Protein AF-A0AAW1JEV8-F1 (afdb_monomer_lite)

Secondary structure (DSSP, 8-state):
-----GGGGSPPB-SGGGHHHHHHHHHHHHHHTT-GGGTSS-S---HHHHHHHHHHHHHTB-GGGHHHHTT--SHHHHHHHHHHHH-TTS-S-------------------------------------------------TT-------SPPPP---HHHHHHHHHHHSPPPSSHHHHHHSTTHHHHHHHHHHHHHHHHHTT----PPPPP-

Radius of gyration: 31.55 Å; chains: 1; bounding box: 54×85×77 Å

pLDDT: mean 70.5, std 19.48, range [27.75, 96.69]

Organism: Popillia japonica (NCBI:txid7064)

Sequence (213 aa):
MSTNNFIASVPKLRGRENYSEWAFAVENFLLLDGLNGCIKEETAEAADKIAQARAKLILTIDPALFIHVKETKTAAELWKKLKSLSIPNLLENSEKENDDHQKDENTEENLSNEESDCDENLEKNRTDDDDEYYEFNVPLDTNQEIRRSSRQPKPKQMNDYISFLAEKYISEPQTVQEALESPDKEKWISSIKAEHDSILENNTWELVNLPRR

Structure (mmCIF, N/CA/C/O backbone):
data_AF-A0AAW1JEV8-F1
#
_entry.id   AF-A0AAW1JEV8-F1
#
loop_
_atom_site.group_PDB
_atom_site.id
_atom_site.type_symbol
_atom_site.label_atom_id
_atom_site.label_alt_id
_atom_site.label_comp_id
_atom_site.label_asym_id
_atom_site.label_entity_id
_atom_site.label_seq_id
_atom_site.pdbx_PDB_ins_code
_atom_site.Cartn_x
_atom_site.Cartn_y
_atom_site.Cartn_z
_atom_site.occupancy
_atom_site.B_iso_or_equiv
_atom_site.auth_seq_id
_atom_site.auth_comp_id
_atom_site.auth_asym_id
_atom_site.auth_atom_id
_atom_site.pdbx_PDB_model_num
ATOM 1 N N . MET A 1 1 ? -26.778 -12.093 24.806 1.00 37.47 1 MET A N 1
ATOM 2 C CA . MET A 1 1 ? -26.916 -11.297 23.571 1.00 37.47 1 MET A CA 1
ATOM 3 C C . MET A 1 1 ? -25.758 -11.671 22.671 1.00 37.47 1 MET A C 1
ATOM 5 O O . MET A 1 1 ? -24.629 -11.621 23.142 1.00 37.47 1 MET A O 1
ATOM 9 N N . SER A 1 2 ? -26.025 -12.143 21.455 1.00 42.75 2 SER A N 1
ATOM 10 C CA . SER A 1 2 ? -24.974 -12.525 20.510 1.00 42.75 2 SER A CA 1
ATOM 11 C C . SER A 1 2 ? -24.181 -11.281 20.119 1.00 42.75 2 SER A C 1
ATOM 13 O O . SER A 1 2 ? -24.705 -10.403 19.441 1.00 42.75 2 SER A O 1
ATOM 15 N N . THR A 1 3 ? -22.940 -11.174 20.587 1.00 56.28 3 THR A N 1
ATOM 16 C CA . THR A 1 3 ? -21.999 -10.163 20.108 1.00 56.28 3 THR A CA 1
ATOM 17 C C . THR A 1 3 ? -21.629 -10.546 18.682 1.00 56.28 3 THR A C 1
ATOM 19 O O . THR A 1 3 ? -20.809 -11.437 18.460 1.00 56.28 3 THR A O 1
ATOM 22 N N . ASN A 1 4 ? -22.306 -9.946 17.709 1.00 58.03 4 ASN A N 1
ATOM 23 C CA . ASN A 1 4 ? -21.986 -10.146 16.305 1.00 58.03 4 ASN A CA 1
ATOM 24 C C . ASN A 1 4 ? -20.553 -9.650 16.066 1.00 58.03 4 ASN A C 1
ATOM 26 O O . ASN A 1 4 ? -20.249 -8.473 16.251 1.00 58.03 4 ASN A O 1
ATOM 30 N N . ASN A 1 5 ? -19.658 -10.566 15.698 1.00 66.44 5 ASN A N 1
ATOM 31 C CA . ASN A 1 5 ? -18.245 -10.280 15.454 1.00 66.44 5 ASN A CA 1
ATOM 32 C C . ASN A 1 5 ? -18.056 -9.586 14.094 1.00 66.44 5 ASN A C 1
ATOM 34 O O . ASN A 1 5 ? -17.438 -10.135 13.184 1.00 66.44 5 ASN A O 1
ATOM 38 N N . PHE A 1 6 ? -18.571 -8.363 13.953 1.00 72.31 6 PHE A N 1
ATOM 39 C CA . PHE A 1 6 ? -18.408 -7.545 12.743 1.00 72.31 6 PHE A CA 1
ATOM 40 C C . PHE A 1 6 ? -16.957 -7.113 12.501 1.00 72.31 6 PHE A C 1
ATOM 42 O O . PHE A 1 6 ? -16.605 -6.704 11.400 1.00 72.31 6 PHE A O 1
ATOM 49 N N . ILE A 1 7 ? -16.092 -7.280 13.503 1.00 72.00 7 ILE A N 1
ATOM 50 C CA . ILE A 1 7 ? -14.668 -6.955 13.422 1.00 72.00 7 ILE A CA 1
ATOM 51 C C . ILE A 1 7 ? -13.927 -7.752 12.341 1.00 72.00 7 ILE A C 1
ATOM 53 O O . ILE A 1 7 ? -12.955 -7.261 11.784 1.00 72.00 7 ILE A O 1
ATOM 57 N N . ALA A 1 8 ? -14.405 -8.956 12.000 1.00 69.69 8 ALA A N 1
ATOM 58 C CA . ALA A 1 8 ? -13.843 -9.760 10.914 1.00 69.69 8 ALA A CA 1
ATOM 59 C C . ALA A 1 8 ? -14.175 -9.204 9.517 1.00 69.69 8 ALA A C 1
ATOM 61 O O . ALA A 1 8 ? -13.513 -9.567 8.549 1.00 69.69 8 ALA A O 1
ATOM 62 N N . SER A 1 9 ? -15.192 -8.340 9.414 1.00 76.75 9 SER A N 1
ATOM 63 C CA . SER A 1 9 ? -15.592 -7.685 8.165 1.00 76.75 9 SER A CA 1
ATOM 64 C C . SER A 1 9 ? -14.831 -6.383 7.909 1.00 76.75 9 SER A C 1
ATOM 66 O O . SER A 1 9 ? -14.899 -5.859 6.800 1.00 76.75 9 SER A O 1
ATOM 68 N N . VAL A 1 10 ? -14.141 -5.841 8.917 1.00 81.25 10 VAL A N 1
ATOM 69 C CA . VAL A 1 10 ? -13.361 -4.610 8.779 1.00 81.25 10 VAL A CA 1
ATOM 70 C C . VAL A 1 10 ? -12.003 -4.966 8.159 1.00 81.25 10 VAL A C 1
ATOM 72 O O . VAL A 1 10 ? -11.305 -5.835 8.695 1.00 81.25 10 VAL A O 1
ATOM 75 N N . PRO A 1 11 ? -11.600 -4.335 7.039 1.00 80.56 11 PRO A N 1
ATOM 76 C CA . PRO A 1 11 ? -10.289 -4.576 6.445 1.00 80.56 11 PRO A CA 1
ATOM 77 C C . PRO A 1 11 ? -9.179 -4.164 7.421 1.00 80.56 11 PRO A C 1
ATOM 79 O O . PRO A 1 11 ? -9.382 -3.316 8.279 1.00 80.56 11 PRO A O 1
ATOM 82 N N . LYS A 1 12 ? -7.982 -4.750 7.313 1.00 85.62 12 LYS A N 1
ATOM 83 C CA . LYS A 1 12 ? -6.846 -4.322 8.147 1.00 85.62 12 LYS A CA 1
ATOM 84 C C . LYS A 1 12 ? -6.194 -3.070 7.573 1.00 85.62 12 LYS A C 1
ATOM 86 O O . LYS A 1 12 ? -5.915 -3.022 6.372 1.00 85.62 12 LYS A O 1
ATOM 91 N N . LEU A 1 13 ? -5.883 -2.097 8.428 1.00 85.56 13 LEU A N 1
ATOM 92 C CA . LEU A 1 13 ? -5.136 -0.909 8.012 1.00 85.56 13 LEU A CA 1
ATOM 93 C C . LEU A 1 13 ? -3.692 -1.282 7.659 1.00 85.56 13 LEU A C 1
ATOM 95 O O . LEU A 1 13 ? -2.921 -1.620 8.553 1.00 85.56 13 LEU A O 1
ATOM 99 N N . ARG A 1 14 ? -3.332 -1.195 6.374 1.00 77.75 14 ARG A N 1
ATOM 100 C CA . ARG A 1 14 ? -1.966 -1.452 5.876 1.00 77.75 14 ARG A CA 1
ATOM 101 C C . ARG A 1 14 ? -1.136 -0.180 5.695 1.00 77.75 14 ARG A C 1
ATOM 103 O O . ARG A 1 14 ? 0.079 -0.226 5.833 1.00 77.75 14 ARG A O 1
ATOM 110 N N . GLY A 1 15 ? -1.787 0.951 5.423 1.00 76.81 15 GLY A N 1
ATOM 111 C CA . GLY A 1 15 ? -1.126 2.223 5.145 1.00 76.81 15 GLY A CA 1
ATOM 112 C C . GLY A 1 15 ? -2.058 3.217 4.450 1.00 76.81 15 GLY A C 1
ATOM 113 O O . GLY A 1 15 ? -3.280 3.093 4.537 1.00 76.81 15 GLY A O 1
ATOM 114 N N . ARG A 1 16 ? -1.469 4.190 3.743 1.00 73.00 16 ARG A N 1
ATOM 115 C CA . ARG A 1 16 ? -2.168 5.315 3.090 1.00 73.00 16 ARG A CA 1
ATOM 116 C C . ARG A 1 16 ? -3.221 4.885 2.065 1.00 73.00 16 ARG A C 1
ATOM 118 O O . ARG A 1 16 ? -4.278 5.499 1.994 1.00 73.00 16 ARG A O 1
ATOM 125 N N . GLU A 1 17 ? -2.940 3.835 1.305 1.00 76.31 17 GLU A N 1
ATOM 126 C CA . GLU A 1 17 ? -3.801 3.324 0.229 1.00 76.31 17 GLU A CA 1
ATOM 127 C C . GLU A 1 17 ? -5.162 2.805 0.712 1.00 76.31 17 GLU A C 1
ATOM 129 O O . GLU A 1 17 ? -6.158 2.968 0.023 1.00 76.31 17 GLU A O 1
ATOM 134 N N . ASN A 1 18 ? -5.218 2.238 1.920 1.00 85.25 18 ASN A N 1
ATOM 135 C CA . ASN A 1 18 ? -6.430 1.641 2.485 1.00 85.25 18 ASN A CA 1
ATOM 136 C C . ASN A 1 18 ? -7.041 2.510 3.598 1.00 85.25 18 ASN A C 1
ATOM 138 O O . ASN A 1 18 ? -7.966 2.093 4.287 1.00 85.25 18 ASN A O 1
ATOM 142 N N . TYR A 1 19 ? -6.496 3.703 3.849 1.00 85.69 19 TYR A N 1
ATOM 143 C CA . TYR A 1 19 ? -6.915 4.503 4.997 1.00 85.69 19 TYR A CA 1
ATOM 144 C C . TYR A 1 19 ? -8.357 5.004 4.868 1.00 85.69 19 TYR A C 1
ATOM 146 O O . TYR A 1 19 ? -9.089 4.974 5.850 1.00 85.69 19 TYR A O 1
ATOM 154 N N . SER A 1 20 ? -8.778 5.445 3.680 1.00 83.12 20 SER A N 1
ATOM 155 C CA . SER A 1 20 ? -10.137 5.951 3.435 1.00 83.12 20 SER A CA 1
ATOM 156 C C . SER A 1 20 ? -11.202 4.878 3.673 1.00 83.12 20 SER A C 1
ATOM 158 O O . SER A 1 20 ? -12.150 5.104 4.424 1.00 83.12 20 SER A O 1
ATOM 160 N N . GLU A 1 21 ? -11.018 3.697 3.084 1.00 86.94 21 GLU A N 1
ATOM 161 C CA . GLU A 1 21 ? -11.932 2.559 3.221 1.00 86.94 21 GLU A CA 1
ATOM 162 C C . GLU A 1 21 ? -11.940 2.010 4.649 1.00 86.94 21 GLU A C 1
ATOM 164 O O . GLU A 1 21 ? -13.002 1.783 5.236 1.00 86.94 21 GLU A O 1
ATOM 169 N N . TRP A 1 22 ? -10.755 1.849 5.243 1.00 89.88 22 TRP A N 1
ATOM 170 C CA . TRP A 1 22 ? -10.614 1.416 6.628 1.00 89.88 22 TRP A CA 1
ATOM 171 C C . TRP A 1 22 ? -11.273 2.391 7.604 1.00 89.88 22 TRP A C 1
ATOM 173 O O . TRP A 1 22 ? -12.026 1.960 8.477 1.00 89.88 22 TRP A O 1
ATOM 183 N N . ALA A 1 23 ? -11.027 3.695 7.454 1.00 87.50 23 ALA A N 1
ATOM 184 C CA . ALA A 1 23 ? -11.578 4.707 8.347 1.00 87.50 23 ALA A CA 1
ATOM 185 C C . ALA A 1 23 ? -13.109 4.709 8.289 1.00 87.50 23 ALA A C 1
ATOM 187 O O . ALA A 1 23 ? -13.758 4.714 9.335 1.00 87.50 23 ALA A O 1
ATOM 188 N N . PHE A 1 24 ? -13.681 4.609 7.086 1.00 87.50 24 PHE A N 1
ATOM 189 C CA . PHE A 1 24 ? -15.125 4.492 6.902 1.00 87.50 24 PHE A CA 1
ATOM 190 C C . PHE A 1 24 ? -15.691 3.217 7.547 1.00 87.50 24 PHE A C 1
ATOM 192 O O . PHE A 1 24 ? -16.707 3.264 8.245 1.00 87.50 24 PHE A O 1
ATOM 199 N N . ALA A 1 25 ? -15.031 2.070 7.366 1.00 87.44 25 ALA A N 1
ATOM 200 C CA . ALA A 1 25 ? -15.468 0.806 7.956 1.00 87.44 25 ALA A CA 1
ATOM 201 C C . ALA A 1 25 ? -15.406 0.828 9.493 1.00 87.44 25 ALA A C 1
ATOM 203 O O . ALA A 1 25 ? -16.330 0.363 10.164 1.00 87.44 25 ALA A O 1
ATOM 204 N N . VAL A 1 26 ? -14.341 1.395 10.059 1.00 86.75 26 VAL A N 1
ATOM 205 C CA . VAL A 1 26 ? -14.142 1.490 11.508 1.00 86.75 26 VAL A CA 1
ATOM 206 C C . VAL A 1 26 ? -15.087 2.494 12.160 1.00 86.75 26 VAL A C 1
ATOM 208 O O . VAL A 1 26 ? -15.596 2.214 13.246 1.00 86.75 26 VAL A O 1
ATOM 211 N N . GLU A 1 27 ? -15.374 3.625 11.513 1.00 84.38 27 GLU A N 1
ATOM 212 C CA . GLU A 1 27 ? -16.364 4.586 12.012 1.00 84.38 27 GLU A CA 1
ATOM 213 C C . GLU A 1 27 ? -17.753 3.934 12.100 1.00 84.38 27 GLU A C 1
ATOM 215 O O . GLU A 1 27 ? -18.399 3.988 13.146 1.00 84.38 27 GLU A O 1
ATOM 220 N N . ASN A 1 28 ? -18.172 3.211 11.056 1.00 85.25 28 ASN A N 1
ATOM 221 C CA . ASN A 1 28 ? -19.430 2.457 11.062 1.00 85.25 28 ASN A CA 1
ATOM 222 C C . ASN A 1 28 ? -19.440 1.317 12.091 1.00 85.25 28 ASN A C 1
ATOM 224 O O . ASN A 1 28 ? -20.455 1.067 12.742 1.00 85.25 28 ASN A O 1
ATOM 228 N N . PHE A 1 29 ? -18.310 0.642 12.286 1.00 84.44 29 PHE A N 1
ATOM 229 C CA . PHE A 1 29 ? -18.180 -0.395 13.306 1.00 84.44 29 PHE A CA 1
ATOM 230 C C . PHE A 1 29 ? -18.343 0.170 14.726 1.00 84.44 29 PHE A C 1
ATOM 232 O O . PHE A 1 29 ? -19.094 -0.375 15.534 1.00 84.44 29 PHE A O 1
ATOM 239 N N . LEU A 1 30 ? -17.701 1.300 15.025 1.00 83.44 30 LEU A N 1
ATOM 240 C CA . LEU A 1 30 ? -17.820 1.953 16.331 1.00 83.44 30 LEU A CA 1
ATOM 241 C C . LEU A 1 30 ? -19.193 2.603 16.533 1.00 83.44 30 LEU A C 1
ATOM 243 O O . LEU A 1 30 ? -19.673 2.658 17.667 1.00 83.44 30 LEU A O 1
ATOM 247 N N . LEU A 1 31 ? -19.861 3.024 15.455 1.00 80.50 31 LEU A N 1
ATOM 248 C CA . LEU A 1 31 ? -21.269 3.423 15.471 1.00 80.50 31 LEU A CA 1
ATOM 249 C C . LEU A 1 31 ? -22.191 2.274 15.899 1.00 80.50 31 LEU A C 1
ATOM 251 O O . LEU A 1 31 ? -23.029 2.483 16.776 1.00 80.50 31 LEU A O 1
ATOM 255 N N . LEU A 1 32 ? -22.016 1.066 15.347 1.00 76.19 32 LEU A N 1
ATOM 256 C CA . LEU A 1 32 ? -22.812 -0.115 15.729 1.00 76.19 32 LEU A CA 1
ATOM 257 C C . LEU A 1 32 ? -22.685 -0.452 17.217 1.00 76.19 32 LEU A C 1
ATOM 259 O O . LEU A 1 32 ? -23.644 -0.901 17.843 1.00 76.19 32 LEU A O 1
ATOM 263 N N . ASP A 1 33 ? -21.507 -0.216 17.783 1.00 73.94 33 ASP A N 1
ATOM 264 C CA . ASP A 1 33 ? -21.226 -0.453 19.194 1.00 73.94 33 ASP A CA 1
ATOM 265 C C . ASP A 1 33 ? -21.614 0.721 20.113 1.00 73.94 33 ASP A C 1
ATOM 267 O O . ASP A 1 33 ? -21.495 0.607 21.335 1.00 73.94 33 ASP A O 1
ATOM 271 N N . GLY A 1 34 ? -22.067 1.850 19.554 1.00 75.44 34 GLY A N 1
ATOM 272 C CA . GLY A 1 34 ? -22.390 3.059 20.317 1.00 75.44 34 GLY A CA 1
ATOM 273 C C . GLY A 1 34 ? -21.170 3.717 20.975 1.00 75.44 34 GLY A C 1
ATOM 274 O O . GLY A 1 34 ? -21.299 4.304 22.048 1.00 75.44 34 GLY A O 1
ATOM 275 N N . LEU A 1 35 ? -19.993 3.580 20.353 1.00 72.12 35 LEU A N 1
ATOM 276 C CA . LEU A 1 35 ? -18.684 4.078 20.807 1.00 72.12 35 LEU A CA 1
ATOM 277 C C . LEU A 1 35 ? -18.171 5.263 19.962 1.00 72.12 35 LEU A C 1
ATOM 279 O O . LEU A 1 35 ? -17.012 5.655 20.073 1.00 72.12 35 LEU A O 1
ATOM 283 N N . ASN A 1 36 ? -19.008 5.817 19.079 1.00 66.50 36 ASN A N 1
ATOM 284 C CA . ASN A 1 36 ? -18.607 6.852 18.119 1.00 66.50 36 ASN A CA 1
ATOM 285 C C . ASN A 1 36 ? -18.132 8.159 18.785 1.00 66.50 36 ASN A C 1
ATOM 287 O O . ASN A 1 36 ? -17.232 8.826 18.272 1.00 66.50 36 ASN A O 1
ATOM 291 N N . GLY A 1 37 ? -18.677 8.512 19.954 1.00 65.38 37 GLY A N 1
ATOM 292 C CA . GLY A 1 37 ? -18.274 9.721 20.675 1.00 65.38 37 GLY A CA 1
ATOM 293 C C . GLY A 1 37 ? -16.841 9.664 21.222 1.00 65.38 37 GLY A C 1
ATOM 294 O O . GLY A 1 37 ? -16.214 10.706 21.402 1.00 65.38 37 GLY A O 1
ATOM 295 N N . CYS A 1 38 ? -16.256 8.467 21.378 1.00 63.94 38 CYS A N 1
ATOM 296 C CA . CYS A 1 38 ? -14.851 8.297 21.773 1.00 63.94 38 CYS A CA 1
ATOM 297 C C . CYS A 1 38 ? -13.838 8.795 20.726 1.00 63.94 38 CYS A C 1
ATOM 299 O O . CYS A 1 38 ? -12.688 9.051 21.084 1.00 63.94 38 CYS A O 1
ATOM 301 N N . ILE A 1 39 ? -14.215 8.875 19.442 1.00 69.31 39 ILE A N 1
ATOM 302 C CA . ILE A 1 39 ? -13.301 9.305 18.368 1.00 69.31 39 ILE A CA 1
ATOM 303 C C . ILE A 1 39 ? -13.335 10.823 18.177 1.00 69.31 39 ILE A C 1
ATOM 305 O O . ILE A 1 39 ? -12.300 11.426 17.901 1.00 69.31 39 ILE A O 1
ATOM 309 N N . LYS A 1 40 ? -14.515 11.441 18.306 1.00 68.75 40 LYS A N 1
ATOM 310 C CA . LYS A 1 40 ? -14.743 12.844 17.921 1.00 68.75 40 LYS A CA 1
ATOM 311 C C . LYS A 1 40 ? -14.398 13.862 19.016 1.00 68.75 40 LYS A C 1
ATOM 313 O O . LYS A 1 40 ? -14.608 15.044 18.806 1.00 68.75 40 LYS A O 1
ATOM 318 N N . GLU A 1 41 ? -13.863 13.427 20.161 1.00 62.44 41 GLU A N 1
ATOM 319 C CA . GLU A 1 41 ? -13.530 14.253 21.348 1.00 62.44 41 GLU A CA 1
ATOM 320 C C . GLU A 1 41 ? -14.696 15.063 21.963 1.00 62.44 41 GLU A C 1
ATOM 322 O O . GLU A 1 41 ? -14.552 15.574 23.069 1.00 62.44 41 GLU A O 1
ATOM 327 N N . GLU A 1 42 ? -15.869 15.120 21.327 1.00 51.62 42 GLU A N 1
ATOM 328 C CA . GLU A 1 42 ? -17.025 15.928 21.746 1.00 51.62 42 GLU A CA 1
ATOM 329 C C . GLU A 1 42 ? -17.759 15.419 22.995 1.00 51.62 42 GLU A C 1
ATOM 331 O O . GLU A 1 42 ? -18.554 16.151 23.584 1.00 51.62 42 GLU A O 1
ATOM 336 N N . THR A 1 43 ? -17.514 14.187 23.445 1.00 52.47 43 THR A N 1
ATOM 337 C CA . THR A 1 43 ? -18.250 13.606 24.576 1.00 52.47 43 THR A CA 1
ATOM 338 C C . THR A 1 43 ? -17.326 12.932 25.578 1.00 52.47 43 THR A C 1
ATOM 340 O O . THR A 1 43 ? -16.615 11.982 25.250 1.00 52.47 43 THR A O 1
ATOM 343 N N . ALA A 1 44 ? -17.393 13.385 26.833 1.00 55.81 44 ALA A N 1
ATOM 344 C CA . ALA A 1 44 ? -16.798 12.713 27.984 1.00 55.81 44 ALA A CA 1
ATOM 345 C C . ALA A 1 44 ? -17.526 11.382 28.243 1.00 55.81 44 ALA A C 1
ATOM 347 O O . ALA A 1 44 ? -18.462 11.297 29.039 1.00 55.81 44 ALA A O 1
ATOM 348 N N . GLU A 1 45 ? -17.136 10.340 27.513 1.00 65.31 45 GLU A N 1
ATOM 349 C CA . GLU A 1 45 ? -17.673 8.994 27.681 1.00 65.31 45 GLU A CA 1
ATOM 350 C C . GLU A 1 45 ? -16.974 8.242 28.826 1.00 65.31 45 GLU A C 1
ATOM 352 O O . GLU A 1 45 ? -15.863 8.566 29.247 1.00 65.31 45 GLU A O 1
ATOM 357 N N . ALA A 1 46 ? -17.645 7.215 29.358 1.00 69.88 46 ALA A N 1
ATOM 358 C CA . ALA 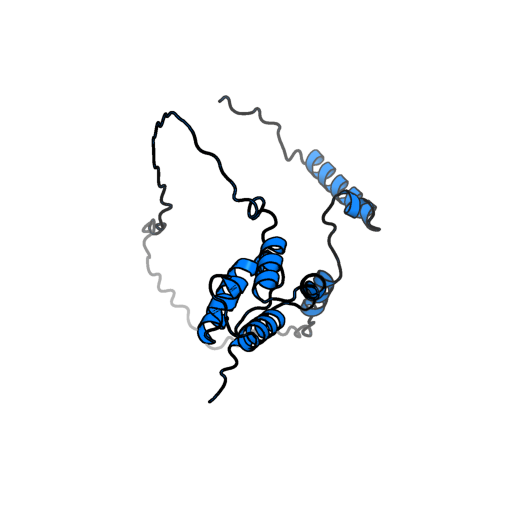A 1 46 ? -17.115 6.391 30.440 1.00 69.88 46 ALA A CA 1
ATOM 359 C C . ALA A 1 46 ? -15.763 5.757 30.060 1.00 69.88 46 ALA A C 1
ATOM 361 O O . ALA A 1 46 ? -15.601 5.247 28.950 1.00 69.88 46 ALA A O 1
ATOM 362 N N . ALA A 1 47 ? -14.816 5.721 31.004 1.00 72.62 47 ALA A N 1
ATOM 363 C CA . ALA A 1 47 ? -13.464 5.190 30.793 1.00 72.62 47 ALA A CA 1
ATOM 364 C C . ALA A 1 47 ? -13.452 3.764 30.204 1.00 72.62 47 ALA A C 1
ATOM 366 O O . ALA A 1 47 ? -12.611 3.445 29.363 1.00 72.62 47 ALA A O 1
ATOM 367 N N . ASP A 1 48 ? -14.433 2.939 30.578 1.00 77.06 48 ASP A N 1
ATOM 368 C CA . ASP A 1 48 ? -14.594 1.576 30.064 1.00 77.06 48 ASP A CA 1
ATOM 369 C C . ASP A 1 48 ? -14.898 1.552 28.559 1.00 77.06 48 ASP A C 1
ATOM 371 O O . ASP A 1 48 ? -14.354 0.725 27.826 1.00 77.06 48 ASP A O 1
ATOM 375 N N . LYS A 1 49 ? -15.712 2.497 28.070 1.00 80.12 49 LYS A N 1
ATOM 376 C CA . LYS A 1 49 ? -16.043 2.636 26.643 1.00 80.12 49 LYS A CA 1
ATOM 377 C C . LYS A 1 49 ? -14.842 3.115 25.838 1.00 80.12 49 LYS A C 1
ATOM 379 O O . LYS A 1 49 ? -14.564 2.558 24.780 1.00 80.12 49 LYS A O 1
ATOM 384 N N . ILE A 1 50 ? -14.073 4.061 26.378 1.00 80.75 50 ILE A N 1
ATOM 385 C CA . ILE A 1 50 ? -12.836 4.552 25.752 1.00 80.75 50 ILE A CA 1
ATOM 386 C C . ILE A 1 50 ? -11.821 3.411 25.613 1.00 80.75 50 ILE A C 1
ATOM 388 O O . ILE A 1 50 ? -11.220 3.232 24.550 1.00 80.75 50 ILE A O 1
ATOM 392 N N . ALA A 1 51 ? -11.658 2.600 26.663 1.00 81.12 51 ALA A N 1
ATOM 393 C CA . ALA A 1 51 ? -10.797 1.422 26.628 1.00 81.12 51 ALA A CA 1
ATOM 394 C C . ALA A 1 51 ? -11.294 0.382 25.608 1.00 81.12 51 ALA A C 1
ATOM 396 O O . ALA A 1 51 ? -10.492 -0.187 24.863 1.00 81.12 51 ALA A O 1
ATOM 397 N N . GLN A 1 52 ? -12.611 0.172 25.526 1.00 83.81 52 GLN A N 1
ATOM 398 C CA . GLN A 1 52 ? -13.220 -0.767 24.587 1.00 83.81 52 GLN A CA 1
ATOM 399 C C . GLN A 1 52 ? -13.073 -0.309 23.127 1.00 83.81 52 GLN A C 1
ATOM 401 O O . GLN A 1 52 ? -12.696 -1.115 22.275 1.00 83.81 52 GLN A O 1
ATOM 406 N N . ALA A 1 53 ? -13.301 0.975 22.843 1.00 84.06 53 ALA A N 1
ATOM 407 C CA . ALA A 1 53 ? -13.095 1.582 21.529 1.00 84.06 53 ALA A CA 1
ATOM 408 C C . ALA A 1 53 ? -11.626 1.490 21.105 1.00 84.06 53 ALA A C 1
ATOM 410 O O . ALA A 1 53 ? -11.319 1.082 19.986 1.00 84.06 53 ALA A O 1
ATOM 411 N N . ARG A 1 54 ? -10.701 1.773 22.029 1.00 85.12 54 ARG A N 1
ATOM 412 C CA . ARG A 1 54 ? -9.262 1.640 21.785 1.00 85.12 54 ARG A CA 1
ATOM 413 C C . ARG A 1 54 ? -8.864 0.199 21.463 1.00 85.12 54 ARG A C 1
ATOM 415 O O . ARG A 1 54 ? -8.144 -0.023 20.495 1.00 85.12 54 ARG A O 1
ATOM 422 N N . ALA A 1 55 ? -9.311 -0.777 22.252 1.00 85.31 55 ALA A N 1
ATOM 423 C CA . ALA A 1 55 ? -8.996 -2.186 22.009 1.00 85.31 55 ALA A CA 1
ATOM 424 C C . ALA A 1 55 ? -9.530 -2.656 20.646 1.00 85.31 55 ALA A C 1
ATOM 426 O O . ALA A 1 55 ? -8.831 -3.346 19.903 1.00 85.31 55 ALA A O 1
ATOM 427 N N . LYS A 1 56 ? -10.745 -2.222 20.296 1.00 85.56 56 LYS A N 1
ATOM 428 C CA . LYS A 1 56 ? -11.371 -2.472 18.996 1.00 85.56 56 LYS A CA 1
ATOM 429 C C . LYS A 1 56 ? -10.567 -1.876 17.843 1.00 85.56 56 LYS A C 1
ATOM 431 O O . LYS A 1 56 ? -10.266 -2.594 16.896 1.00 85.56 56 LYS A O 1
ATOM 436 N N . LEU A 1 57 ? -10.140 -0.619 17.964 1.00 87.50 57 LEU A N 1
ATOM 437 C CA . LEU A 1 57 ? -9.273 0.034 16.982 1.00 87.50 57 LEU A CA 1
ATOM 438 C C . LEU A 1 57 ? -7.973 -0.744 16.775 1.00 87.50 57 LEU A C 1
ATOM 440 O O . LEU A 1 57 ? -7.638 -1.077 15.643 1.00 87.50 57 LEU A O 1
ATOM 444 N N . ILE A 1 58 ? -7.293 -1.119 17.861 1.00 86.44 58 ILE A N 1
ATOM 445 C CA . ILE A 1 58 ? -6.044 -1.894 17.804 1.00 86.44 58 ILE A CA 1
ATOM 446 C C . ILE A 1 58 ? -6.232 -3.219 17.053 1.00 86.44 58 ILE A C 1
ATOM 448 O O . ILE A 1 58 ? -5.356 -3.608 16.284 1.00 86.44 58 ILE A O 1
ATOM 452 N N . LEU A 1 59 ? -7.375 -3.892 17.218 1.00 87.19 59 LEU A N 1
ATOM 453 C CA . LEU A 1 59 ? -7.644 -5.168 16.549 1.00 87.19 59 LEU A CA 1
ATOM 454 C C . LEU A 1 59 ? -7.859 -5.031 15.027 1.00 87.19 59 LEU A C 1
ATOM 456 O O . LEU A 1 59 ? -7.682 -6.004 14.297 1.00 87.19 59 LEU A O 1
ATOM 460 N N . THR A 1 60 ? -8.225 -3.838 14.551 1.00 85.38 60 THR A N 1
ATOM 461 C CA . THR A 1 60 ? -8.444 -3.542 13.120 1.00 85.38 60 THR A CA 1
ATOM 462 C C . THR A 1 60 ? -7.184 -3.054 12.393 1.00 85.38 60 THR A C 1
ATOM 464 O O . THR A 1 60 ? -7.209 -2.842 11.182 1.00 85.38 60 THR A O 1
ATOM 467 N N . ILE A 1 61 ? -6.071 -2.873 13.108 1.00 87.94 61 ILE A N 1
ATOM 468 C CA . ILE A 1 61 ? -4.815 -2.336 12.569 1.00 87.94 61 ILE A CA 1
ATOM 469 C C . ILE A 1 61 ? -3.837 -3.482 12.268 1.00 87.94 61 ILE A C 1
ATOM 471 O O . ILE A 1 61 ? -3.805 -4.488 12.982 1.00 87.94 61 ILE A O 1
ATOM 475 N N . ASP A 1 62 ? -3.033 -3.354 11.206 1.00 85.56 62 ASP A N 1
ATOM 476 C CA . ASP A 1 62 ? -1.963 -4.315 10.918 1.00 85.56 62 ASP A CA 1
ATOM 477 C C . ASP A 1 62 ? -0.846 -4.245 11.985 1.00 85.56 62 ASP A C 1
ATOM 479 O O . ASP A 1 62 ? -0.424 -3.143 12.358 1.00 85.56 62 ASP A O 1
ATOM 483 N N . PRO A 1 63 ? -0.324 -5.390 12.471 1.00 84.81 63 PRO A N 1
ATOM 484 C CA . PRO A 1 63 ? 0.786 -5.426 13.421 1.00 84.81 63 PRO A CA 1
ATOM 485 C C . PRO A 1 63 ? 2.009 -4.578 13.048 1.00 84.81 63 PRO A C 1
ATOM 487 O O . PRO A 1 63 ? 2.701 -4.101 13.949 1.00 84.81 63 PRO A O 1
ATOM 490 N N . ALA A 1 64 ? 2.269 -4.349 11.756 1.00 81.94 64 ALA A N 1
ATOM 491 C CA . ALA A 1 64 ? 3.358 -3.480 11.304 1.00 81.94 64 ALA A CA 1
ATOM 492 C C . ALA A 1 64 ? 3.249 -2.042 11.856 1.00 81.94 64 ALA A C 1
ATOM 494 O O . ALA A 1 64 ? 4.260 -1.406 12.149 1.00 81.94 64 ALA A O 1
ATOM 495 N N . LEU A 1 65 ? 2.027 -1.548 12.077 1.00 81.31 65 LEU A N 1
ATOM 496 C CA . LEU A 1 65 ? 1.765 -0.184 12.548 1.00 81.31 65 LEU A CA 1
ATOM 497 C C . LEU A 1 65 ? 1.770 -0.060 14.082 1.00 81.31 65 LEU A C 1
ATOM 499 O O . LEU A 1 65 ? 1.721 1.052 14.616 1.00 81.31 65 LEU A O 1
ATOM 503 N N . PHE A 1 66 ? 1.885 -1.170 14.824 1.00 84.62 66 PHE A N 1
ATOM 504 C CA . PHE A 1 66 ? 1.887 -1.149 16.295 1.00 84.62 66 PHE A CA 1
ATOM 505 C C . PHE A 1 66 ? 3.043 -0.339 16.885 1.00 84.62 66 PHE A C 1
ATOM 507 O O . PHE A 1 66 ? 2.909 0.210 17.981 1.00 84.62 66 PHE A O 1
ATOM 514 N N . ILE A 1 67 ? 4.149 -0.206 16.149 1.00 81.50 67 ILE A N 1
ATOM 515 C CA . ILE A 1 67 ? 5.311 0.596 16.549 1.00 81.50 67 ILE A CA 1
ATOM 516 C C . ILE A 1 67 ? 4.899 2.045 16.844 1.00 81.50 67 ILE A C 1
ATOM 518 O O . ILE A 1 67 ? 5.365 2.614 17.830 1.00 81.50 67 ILE A O 1
ATOM 522 N N . HIS A 1 68 ? 3.983 2.606 16.049 1.00 76.06 68 HIS A N 1
ATOM 523 C CA . HIS A 1 68 ? 3.510 3.986 16.191 1.00 76.06 68 HIS A CA 1
ATOM 524 C C . HIS A 1 68 ? 2.345 4.130 17.182 1.00 76.06 68 HIS A C 1
ATOM 526 O O . HIS A 1 68 ? 2.137 5.192 17.774 1.00 76.06 68 HIS A O 1
ATOM 532 N N . VAL A 1 69 ? 1.583 3.053 17.383 1.00 79.88 69 VAL A N 1
ATOM 533 C CA . VAL A 1 69 ? 0.343 3.059 18.172 1.00 79.88 69 VAL A CA 1
ATOM 534 C C . VAL A 1 69 ? 0.582 2.730 19.651 1.00 79.88 69 VAL A C 1
ATOM 536 O O . VAL A 1 69 ? -0.185 3.184 20.505 1.00 79.88 69 VAL A O 1
ATOM 539 N N . LYS A 1 70 ? 1.667 2.016 19.992 1.00 77.88 70 LYS A N 1
ATOM 540 C CA . LYS A 1 70 ? 1.980 1.567 21.368 1.00 77.88 70 LYS A CA 1
ATOM 541 C C . LYS A 1 70 ? 2.017 2.691 22.415 1.00 77.88 70 LYS A C 1
ATOM 543 O O . LYS A 1 70 ? 1.784 2.441 23.592 1.00 77.88 70 LYS A O 1
ATOM 548 N N . GLU A 1 71 ? 2.311 3.917 21.991 1.00 74.94 71 GLU A N 1
ATOM 549 C CA . GLU A 1 71 ? 2.488 5.075 22.875 1.00 74.94 71 GLU A CA 1
ATOM 550 C C . GLU A 1 71 ? 1.183 5.829 23.159 1.00 74.94 71 GLU A C 1
ATOM 552 O O . GLU A 1 71 ? 1.137 6.662 24.061 1.00 74.94 71 GLU A O 1
ATOM 557 N N . THR A 1 72 ? 0.119 5.556 22.401 1.00 79.06 72 THR A N 1
ATOM 558 C CA . THR A 1 72 ? -1.170 6.255 22.544 1.00 79.06 72 THR A CA 1
ATOM 559 C C . THR A 1 72 ? -1.971 5.692 23.705 1.00 79.06 72 THR A C 1
ATOM 561 O O . THR A 1 72 ? -1.987 4.475 23.912 1.00 79.06 72 THR A O 1
ATOM 564 N N . LYS A 1 73 ? -2.624 6.556 24.493 1.00 77.31 73 LYS A N 1
ATOM 565 C CA . LYS A 1 73 ? -3.392 6.119 25.674 1.00 77.31 73 LYS A CA 1
ATOM 566 C C . LYS A 1 73 ? -4.896 6.158 25.440 1.00 77.31 73 LYS A C 1
ATOM 568 O O . LYS A 1 73 ? -5.601 5.285 25.953 1.00 77.31 73 LYS A O 1
ATOM 573 N N . THR A 1 74 ? -5.366 7.104 24.636 1.00 83.06 74 THR A N 1
ATOM 574 C CA . THR A 1 74 ? -6.788 7.304 24.337 1.00 83.06 74 THR A CA 1
ATOM 575 C C . THR A 1 74 ? -7.136 6.858 22.914 1.00 83.06 74 THR A C 1
ATOM 577 O O . THR A 1 74 ? -6.274 6.780 22.038 1.00 83.06 74 THR A O 1
ATOM 580 N N . ALA A 1 75 ? -8.412 6.528 22.681 1.00 81.56 75 ALA A N 1
ATOM 581 C CA . ALA A 1 75 ? -8.909 6.169 21.350 1.00 81.56 75 ALA A CA 1
ATOM 582 C C . ALA A 1 75 ? -8.804 7.347 20.358 1.00 81.56 75 ALA A C 1
ATOM 584 O O . ALA A 1 75 ? -8.445 7.137 19.202 1.00 81.56 75 ALA A O 1
ATOM 585 N N . ALA A 1 76 ? -9.033 8.579 20.828 1.00 80.62 76 ALA A N 1
ATOM 586 C CA . ALA A 1 76 ? -8.924 9.802 20.033 1.00 80.62 76 ALA A CA 1
ATOM 587 C C . ALA A 1 76 ? -7.480 10.111 19.596 1.00 80.62 76 ALA A C 1
ATOM 589 O O . ALA A 1 76 ? -7.235 10.352 18.415 1.00 80.62 76 ALA A O 1
ATOM 590 N N . GLU A 1 77 ? -6.500 10.031 20.508 1.00 83.06 77 GLU A N 1
ATOM 591 C CA . GLU A 1 77 ? -5.076 10.182 20.158 1.00 83.06 77 GLU A CA 1
ATOM 592 C C . GLU A 1 77 ? -4.639 9.141 19.127 1.00 83.06 77 GLU A C 1
ATOM 594 O O . GLU A 1 77 ? -3.913 9.458 18.184 1.00 83.06 77 GLU A O 1
ATOM 599 N N . LEU A 1 78 ? -5.084 7.894 19.308 1.00 85.88 78 LEU A N 1
ATOM 600 C CA . LEU A 1 78 ? -4.806 6.800 18.386 1.00 85.88 78 LEU A CA 1
ATOM 601 C C . LEU A 1 78 ? -5.360 7.118 16.995 1.00 85.88 78 LEU A C 1
ATOM 603 O O . LEU A 1 78 ? -4.625 7.018 16.013 1.00 85.88 78 LEU A O 1
ATOM 607 N N . TRP A 1 79 ? -6.609 7.576 16.912 1.00 86.50 79 TRP A N 1
ATOM 608 C CA . TRP A 1 79 ? -7.231 7.980 15.653 1.00 86.50 79 TRP A CA 1
ATOM 609 C C . TRP A 1 79 ? -6.493 9.142 14.978 1.00 86.50 79 TRP A C 1
ATOM 611 O O . TRP A 1 79 ? -6.170 9.067 13.791 1.00 86.50 79 TRP A O 1
ATOM 621 N N . LYS A 1 80 ? -6.144 10.189 15.737 1.00 84.50 80 LYS A N 1
ATOM 622 C CA . LYS A 1 80 ? -5.378 11.343 15.239 1.00 84.50 80 LYS A CA 1
ATOM 623 C C . LYS A 1 80 ? -4.006 10.934 14.702 1.00 84.50 80 LYS A C 1
ATOM 625 O O . LYS A 1 80 ? -3.634 11.359 13.609 1.00 84.50 80 LYS A O 1
ATOM 630 N N . LYS A 1 81 ? -3.271 10.073 15.418 1.00 84.44 81 LYS A N 1
ATOM 631 C CA . LYS A 1 81 ? -1.969 9.570 14.948 1.00 84.44 81 LYS A CA 1
ATOM 632 C C . LYS A 1 81 ? -2.103 8.752 13.667 1.00 84.44 81 LYS A C 1
ATOM 634 O O . LYS A 1 81 ? -1.318 8.953 12.748 1.00 84.44 81 LYS A O 1
ATOM 639 N N . LEU A 1 82 ? -3.098 7.870 13.570 1.00 85.25 82 LEU A N 1
ATOM 640 C CA . LEU A 1 82 ? -3.333 7.091 12.346 1.00 85.25 82 LEU A CA 1
ATOM 641 C C . LEU A 1 82 ? -3.697 7.982 11.157 1.00 85.25 82 LEU A C 1
ATOM 643 O O . LEU A 1 82 ? -3.208 7.749 10.048 1.00 85.25 82 LEU A O 1
ATOM 647 N N . LYS A 1 83 ? -4.493 9.030 11.399 1.00 83.88 83 LYS A N 1
ATOM 648 C CA . LYS A 1 83 ? -4.822 10.045 10.397 1.00 83.88 83 LYS A CA 1
ATOM 649 C C . LYS A 1 83 ? -3.582 10.800 9.929 1.00 83.88 83 LYS A C 1
ATOM 651 O O . LYS A 1 83 ? -3.394 10.929 8.728 1.00 83.88 83 LYS A O 1
ATOM 656 N N . SER A 1 84 ? -2.724 11.233 10.852 1.00 83.31 84 SER A N 1
ATOM 657 C CA . SER A 1 84 ? -1.471 11.933 10.536 1.00 83.31 84 SER A CA 1
ATOM 658 C C . SER A 1 84 ? -0.491 11.057 9.746 1.00 83.31 84 SER A C 1
ATOM 660 O O . SER A 1 84 ? 0.086 11.515 8.765 1.00 83.31 84 SER A O 1
ATOM 662 N N . LEU A 1 85 ? -0.349 9.778 10.109 1.00 78.31 85 LEU A N 1
ATOM 663 C CA . LEU A 1 85 ? 0.517 8.839 9.384 1.00 78.31 85 LEU A CA 1
ATOM 664 C C . LEU A 1 85 ? 0.015 8.553 7.965 1.00 78.31 85 LEU A C 1
ATOM 666 O O . LEU A 1 85 ? 0.810 8.366 7.048 1.00 78.31 85 LEU A O 1
ATOM 670 N N . SER A 1 86 ? -1.304 8.502 7.787 1.00 74.06 86 SER A N 1
ATOM 671 C CA . SER A 1 86 ? -1.916 8.150 6.502 1.00 74.06 86 SER A CA 1
ATOM 672 C C . SER A 1 86 ? -2.123 9.364 5.598 1.00 74.06 86 SER A C 1
ATOM 674 O O . SER A 1 86 ? -2.083 9.244 4.375 1.00 74.06 86 SER A O 1
ATOM 676 N N . ILE A 1 87 ? -2.315 10.540 6.192 1.00 74.62 87 ILE A N 1
ATOM 677 C CA . ILE A 1 87 ? -2.487 11.823 5.516 1.00 74.62 87 ILE A CA 1
ATOM 678 C C . ILE A 1 87 ? -1.418 12.775 6.070 1.00 74.62 87 ILE A C 1
ATOM 680 O O . ILE A 1 87 ? -1.709 13.575 6.961 1.00 74.62 87 ILE A O 1
ATOM 684 N N . PRO A 1 88 ? -0.184 12.724 5.541 1.00 63.38 88 PRO A N 1
ATOM 685 C CA . PRO A 1 88 ? 0.927 13.529 6.051 1.00 63.38 88 PRO A CA 1
ATOM 686 C C . PRO A 1 88 ? 0.766 15.056 5.884 1.00 63.38 88 PRO A C 1
ATOM 688 O O . PRO A 1 88 ? 1.659 15.788 6.279 1.00 63.38 88 PRO A O 1
ATOM 691 N N . ASN A 1 89 ? -0.355 15.553 5.342 1.00 50.34 89 ASN A N 1
ATOM 692 C CA . ASN A 1 89 ? -0.589 16.977 5.056 1.00 50.34 89 ASN A CA 1
ATOM 693 C C . ASN A 1 89 ? -1.866 17.563 5.685 1.00 50.34 89 ASN A C 1
ATOM 695 O O . ASN A 1 89 ? -2.378 18.573 5.207 1.00 50.34 89 ASN A O 1
ATOM 699 N N . LEU A 1 90 ? -2.409 16.963 6.746 1.00 55.72 90 LEU A N 1
ATOM 700 C CA . LEU A 1 90 ? -3.546 17.557 7.451 1.00 55.72 90 LEU A CA 1
ATOM 701 C C . LEU A 1 90 ? -3.225 17.687 8.939 1.00 55.72 90 LEU A C 1
ATOM 703 O O . LEU A 1 90 ? -3.271 16.684 9.649 1.00 55.72 90 LEU A O 1
ATOM 707 N N . LEU A 1 91 ? -2.948 18.931 9.357 1.00 43.62 91 LEU A N 1
ATOM 708 C CA . LEU A 1 91 ? -2.791 19.481 10.718 1.00 43.62 91 LEU A CA 1
ATOM 709 C C . LEU A 1 91 ? -1.402 20.089 10.991 1.00 43.62 91 LEU A C 1
ATOM 711 O O . LEU A 1 91 ? -0.682 19.659 11.886 1.00 43.62 91 LEU A O 1
ATOM 715 N N . GLU A 1 92 ? -1.080 21.177 10.294 1.00 47.06 92 GLU A N 1
ATOM 716 C CA . GLU A 1 92 ? -0.661 22.364 11.042 1.00 47.06 92 GLU A CA 1
ATOM 717 C C . GLU A 1 92 ? -1.938 23.154 11.350 1.00 47.06 92 GLU A C 1
ATOM 719 O O . GLU A 1 92 ? -2.799 23.306 10.484 1.00 47.06 92 GLU A O 1
ATOM 724 N N . ASN A 1 93 ? -2.044 23.635 12.587 1.00 40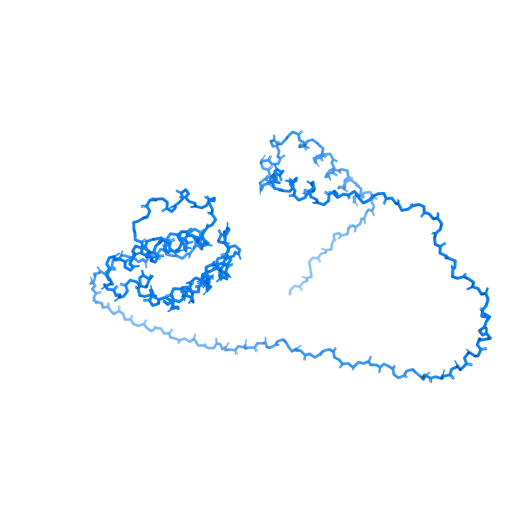.47 93 ASN A N 1
ATOM 725 C CA . ASN A 1 93 ? -3.090 24.520 13.113 1.00 40.47 93 ASN A CA 1
ATOM 726 C C . ASN A 1 93 ? -4.298 23.829 13.763 1.00 40.47 93 ASN A C 1
ATOM 728 O O . ASN A 1 93 ? -5.447 24.024 13.381 1.00 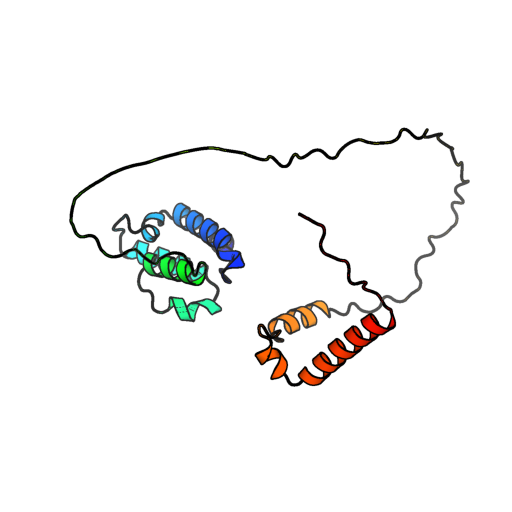40.47 93 ASN A O 1
ATOM 732 N N . SER A 1 94 ? -4.044 23.115 14.858 1.00 44.88 94 SER A N 1
ATOM 733 C CA . SER A 1 94 ? -4.987 23.101 15.980 1.00 44.88 94 SER A CA 1
ATOM 734 C C . SER A 1 94 ? -4.208 23.222 17.285 1.00 44.88 94 SER A C 1
ATOM 736 O O . SER A 1 94 ? -3.892 22.210 17.893 1.00 44.88 94 SER A O 1
ATOM 738 N N . GLU A 1 95 ? -3.828 24.451 17.647 1.00 47.00 95 GLU A N 1
ATOM 739 C CA . GLU A 1 95 ? -3.639 24.918 19.031 1.00 47.00 95 GLU A CA 1
ATOM 740 C C . GLU A 1 95 ? -3.154 26.378 19.019 1.00 47.00 95 GLU A C 1
ATOM 742 O O . GLU A 1 95 ? -1.964 26.645 18.836 1.00 47.00 95 GLU A O 1
ATOM 747 N N . LYS A 1 96 ? -4.102 27.315 19.182 1.00 37.12 96 LYS A N 1
ATOM 748 C CA . LYS A 1 96 ? -4.043 28.512 20.051 1.00 37.12 96 LYS A CA 1
ATOM 749 C C . LYS A 1 96 ? -5.226 29.433 19.735 1.00 37.12 96 LYS A C 1
ATOM 751 O O . LYS A 1 96 ? -5.173 30.228 18.804 1.00 37.12 96 LYS A O 1
ATOM 756 N N . GLU A 1 97 ? -6.278 29.342 20.544 1.00 38.78 97 GLU A N 1
ATOM 757 C CA . GLU A 1 97 ? -7.111 30.514 20.817 1.00 38.78 97 GLU A CA 1
ATOM 758 C C . GLU A 1 97 ? -6.295 31.477 21.686 1.00 38.78 97 GLU A C 1
ATOM 760 O O . GLU A 1 97 ? -5.687 31.041 22.666 1.00 38.78 97 GLU A O 1
ATOM 765 N N . ASN A 1 98 ? -6.231 32.749 21.290 1.00 29.83 98 ASN A N 1
ATOM 766 C CA . ASN A 1 98 ? -6.434 33.924 22.145 1.00 29.83 98 ASN A CA 1
ATOM 767 C C . ASN A 1 98 ? -6.336 35.197 21.282 1.00 29.83 98 ASN A C 1
ATOM 769 O O . ASN A 1 98 ? -5.268 35.514 20.768 1.00 29.83 98 ASN A O 1
ATOM 773 N N . ASP A 1 99 ? -7.487 35.860 21.144 1.00 30.88 99 ASP A N 1
ATOM 774 C CA . ASP A 1 99 ? -7.696 37.305 21.330 1.00 30.88 99 ASP A CA 1
ATOM 775 C C . ASP A 1 99 ? -6.769 38.279 20.571 1.00 30.88 99 ASP A C 1
ATOM 777 O O . ASP A 1 99 ? -5.634 38.515 20.969 1.00 30.88 99 ASP A O 1
ATOM 781 N N . ASP A 1 100 ? -7.254 38.893 19.486 1.00 30.50 100 ASP A N 1
ATOM 782 C CA . ASP A 1 100 ? -7.805 40.253 19.585 1.00 30.50 100 ASP A CA 1
ATOM 783 C C . ASP A 1 100 ? -8.360 40.763 18.242 1.00 30.50 100 ASP A C 1
ATOM 785 O O . ASP A 1 100 ? -7.893 40.454 17.144 1.00 30.50 100 ASP A O 1
ATOM 789 N N . HIS A 1 101 ? -9.409 41.559 18.367 1.00 34.81 101 HIS A N 1
ATOM 790 C CA . HIS A 1 101 ? -10.221 42.162 17.318 1.00 34.81 101 HIS A CA 1
ATOM 791 C C . HIS A 1 101 ? -9.504 43.359 16.656 1.00 34.81 101 HIS A C 1
ATOM 793 O O . HIS A 1 101 ? -9.109 44.271 17.374 1.00 34.81 101 HIS A O 1
ATOM 799 N N . GLN A 1 102 ? -9.453 43.435 15.313 1.00 36.50 102 GLN A N 1
ATOM 800 C CA . GLN A 1 102 ? -10.063 44.511 14.493 1.00 36.50 102 GLN A CA 1
ATOM 801 C C . GLN A 1 102 ? -9.465 44.696 13.082 1.00 36.50 102 GLN A C 1
ATOM 803 O O . GLN A 1 102 ? -8.291 45.024 12.947 1.00 36.50 102 GLN A O 1
ATOM 808 N N . LYS A 1 103 ? -10.404 44.699 12.113 1.00 27.75 103 LYS A N 1
ATOM 809 C CA . LYS A 1 103 ? -10.531 45.584 10.932 1.00 27.75 103 LYS A CA 1
ATOM 810 C C . LYS A 1 103 ? -9.565 45.357 9.769 1.00 27.75 103 LYS A C 1
ATOM 812 O O . LYS A 1 103 ? -8.382 45.148 9.968 1.00 27.75 103 LYS A O 1
ATOM 817 N N . ASP A 1 104 ? -9.950 45.497 8.513 1.00 30.94 104 ASP A N 1
ATOM 818 C CA . ASP A 1 104 ? -11.218 45.688 7.802 1.00 30.94 104 ASP A CA 1
ATOM 819 C C . ASP A 1 104 ? -10.840 45.579 6.304 1.00 30.94 104 ASP A C 1
ATOM 821 O O . ASP A 1 104 ? -9.665 45.677 5.950 1.00 30.94 104 ASP A O 1
ATOM 825 N N . GLU A 1 105 ? -11.864 45.462 5.458 1.00 36.44 105 GLU A N 1
ATOM 826 C CA . GLU A 1 105 ? -11.890 45.804 4.024 1.00 36.44 105 GLU A CA 1
ATOM 827 C C . GLU A 1 105 ? -11.457 44.747 2.986 1.00 36.44 105 GLU A C 1
ATOM 829 O O . GLU A 1 105 ? -10.302 44.617 2.594 1.00 36.44 105 GLU A O 1
ATOM 834 N N . ASN A 1 106 ? -12.488 44.039 2.494 1.00 28.02 106 ASN A N 1
ATOM 835 C CA . ASN A 1 106 ? -13.008 44.099 1.114 1.00 28.02 106 ASN A CA 1
ATOM 836 C C . ASN A 1 106 ? -11.955 44.113 -0.014 1.00 28.02 106 ASN A C 1
ATOM 838 O O . ASN A 1 106 ? -11.172 45.044 -0.158 1.00 28.02 106 ASN A O 1
ATOM 842 N N . THR A 1 107 ? -12.026 43.224 -1.002 1.00 31.48 107 THR A N 1
ATOM 843 C CA . THR A 1 107 ? -13.084 43.289 -2.024 1.00 31.48 107 THR A CA 1
ATOM 844 C C . THR A 1 107 ? -13.122 41.985 -2.822 1.00 31.48 107 THR A C 1
ATOM 846 O O . THR A 1 107 ? -12.102 41.518 -3.326 1.00 31.48 107 THR A O 1
ATOM 849 N N . GLU A 1 108 ? -14.322 41.422 -2.906 1.00 35.78 108 GLU A N 1
ATOM 850 C CA . GLU A 1 108 ? -14.740 40.348 -3.803 1.00 35.78 108 GLU A CA 1
ATOM 851 C C . GLU A 1 108 ? -14.698 40.797 -5.267 1.00 35.78 108 GLU A C 1
ATOM 853 O O . GLU A 1 108 ? -15.179 41.885 -5.542 1.00 35.78 108 GLU A O 1
ATOM 858 N N . GLU A 1 109 ? -14.254 39.929 -6.180 1.00 35.22 109 GLU A N 1
ATOM 859 C CA . GLU A 1 109 ? -14.901 39.596 -7.470 1.00 35.22 109 GLU A CA 1
ATOM 860 C C . GLU A 1 109 ? -14.393 38.170 -7.810 1.00 35.22 109 GLU A C 1
ATOM 862 O O . GLU A 1 109 ? -13.189 37.968 -7.921 1.00 35.22 109 GLU A O 1
ATOM 867 N N . ASN A 1 110 ? -15.147 37.073 -7.660 1.00 35.25 110 ASN A N 1
ATOM 868 C CA . ASN A 1 110 ? -16.360 36.609 -8.352 1.00 35.25 110 ASN A CA 1
ATOM 869 C C . ASN A 1 110 ? -16.121 36.250 -9.836 1.00 35.25 110 ASN A C 1
ATOM 871 O O . ASN A 1 110 ? -15.340 36.918 -10.501 1.00 35.25 110 ASN A O 1
ATOM 875 N N . LEU A 1 111 ? -16.852 35.232 -10.324 1.00 33.66 111 LEU A N 1
ATOM 876 C CA . LEU A 1 111 ? -16.794 34.542 -11.636 1.00 33.66 111 LEU A CA 1
ATOM 877 C C . LEU A 1 111 ? -15.857 33.320 -11.681 1.00 33.66 111 LEU A C 1
ATOM 879 O O . LEU A 1 111 ? -14.673 33.423 -11.400 1.00 33.66 111 LEU A O 1
ATOM 883 N N . SER A 1 112 ? -16.277 32.127 -12.088 1.00 32.91 112 SER A N 1
ATOM 884 C CA . SER A 1 112 ? -17.592 31.586 -12.434 1.00 32.91 112 SER A CA 1
ATOM 885 C C . SER A 1 112 ? -17.434 30.067 -12.521 1.00 32.91 112 SER A C 1
ATOM 887 O O . SER A 1 112 ? -16.395 29.568 -12.947 1.00 32.91 112 SER A O 1
ATOM 889 N N . ASN A 1 113 ? -18.480 29.355 -12.115 1.00 36.88 113 ASN A N 1
ATOM 890 C CA . ASN A 1 113 ? -18.643 27.921 -12.305 1.00 36.88 113 ASN A CA 1
ATOM 891 C C . ASN A 1 113 ? -18.516 27.546 -13.785 1.00 36.88 113 ASN A C 1
ATOM 893 O O . ASN A 1 113 ? -19.253 28.090 -14.603 1.00 36.88 113 ASN A O 1
ATOM 897 N N . GLU A 1 114 ? -17.696 26.545 -14.086 1.00 36.78 114 GLU A N 1
ATOM 898 C CA . GLU A 1 114 ? -17.953 25.632 -15.199 1.00 36.78 114 GLU A CA 1
ATOM 899 C C . GLU A 1 114 ? -17.791 24.201 -14.680 1.00 36.78 114 GLU A C 1
ATOM 901 O O . GLU A 1 114 ? -16.691 23.682 -14.497 1.00 36.78 114 GLU A O 1
ATOM 906 N N . GLU A 1 115 ? -18.938 23.597 -14.369 1.00 43.28 115 GLU A N 1
ATOM 907 C CA . GLU A 1 115 ? -19.104 22.150 -14.366 1.00 43.28 115 GLU A CA 1
ATOM 908 C C . GLU A 1 115 ? -18.861 21.661 -15.798 1.00 43.28 115 GLU A C 1
ATOM 910 O O . GLU A 1 115 ? -19.494 22.146 -16.735 1.00 43.28 115 GLU A O 1
ATOM 915 N N . SER A 1 116 ? -17.955 20.700 -15.976 1.00 39.34 116 SER A N 1
ATOM 916 C CA . SER A 1 116 ? -17.882 19.916 -17.206 1.00 39.34 116 SER A CA 1
ATOM 917 C C . SER A 1 116 ? -18.076 18.455 -16.847 1.00 39.34 116 SER A C 1
ATOM 919 O O . SER A 1 116 ? -17.166 17.770 -16.384 1.00 39.34 116 SER A O 1
ATOM 921 N N . ASP A 1 117 ? -19.312 18.043 -17.074 1.00 30.80 117 ASP A N 1
ATOM 922 C CA . ASP A 1 117 ? -19.832 16.690 -17.172 1.00 30.80 117 ASP A CA 1
ATOM 923 C C . ASP A 1 117 ? -19.012 15.880 -18.198 1.00 30.80 117 ASP A C 1
ATOM 925 O O . ASP A 1 117 ? -18.743 16.369 -19.301 1.00 30.80 117 ASP A O 1
ATOM 929 N N . CYS A 1 118 ? -18.587 14.659 -17.862 1.00 33.47 118 CYS A N 1
ATOM 930 C CA . CYS A 1 118 ? -18.080 13.706 -18.852 1.00 33.47 118 CYS A CA 1
ATOM 931 C C . CYS A 1 118 ? -19.068 12.542 -18.991 1.00 33.47 118 CYS A C 1
ATOM 933 O O . CYS A 1 118 ? -19.038 11.555 -18.262 1.00 33.47 118 CYS A O 1
ATOM 935 N N . ASP A 1 119 ? -19.945 12.764 -19.968 1.00 38.84 119 ASP A N 1
ATOM 936 C CA . ASP A 1 119 ? -21.074 11.985 -20.470 1.00 38.84 119 ASP A CA 1
ATOM 937 C C . ASP A 1 119 ? -20.744 10.503 -20.759 1.00 38.84 119 ASP A C 1
ATOM 939 O O . ASP A 1 119 ? -19.885 10.162 -21.582 1.00 38.84 119 ASP A O 1
ATOM 943 N N . GLU A 1 120 ? -21.488 9.621 -20.089 1.00 45.00 120 GLU A N 1
ATOM 944 C CA . GLU A 1 120 ? -21.763 8.245 -20.495 1.00 45.00 120 GLU A CA 1
ATOM 945 C C . GLU A 1 120 ? -22.603 8.240 -21.783 1.00 45.00 120 GLU A C 1
ATOM 947 O O . GLU A 1 120 ? -23.819 8.179 -21.690 1.00 45.00 120 GLU A O 1
ATOM 952 N N . ASN A 1 121 ? -22.015 8.213 -22.985 1.00 40.31 121 ASN A N 1
ATOM 953 C CA . ASN A 1 121 ? -22.722 7.730 -24.187 1.00 40.31 121 ASN A CA 1
ATOM 954 C C . ASN A 1 121 ? -21.756 7.438 -25.347 1.00 40.31 121 ASN A C 1
ATOM 956 O O . ASN A 1 121 ? -21.526 8.269 -26.223 1.00 40.31 121 ASN A O 1
ATOM 960 N N . LEU A 1 122 ? -21.235 6.209 -25.413 1.00 43.59 122 LEU A N 1
ATOM 961 C CA . LEU A 1 122 ? -20.689 5.664 -26.659 1.00 43.59 122 LEU A CA 1
ATOM 962 C C . LEU A 1 122 ? -21.439 4.386 -27.031 1.00 43.59 122 LEU A C 1
ATOM 964 O O . LEU A 1 122 ? -20.928 3.274 -26.923 1.00 43.59 122 LEU A O 1
ATOM 968 N N . GLU A 1 123 ? -22.675 4.561 -27.490 1.00 47.78 123 GLU A N 1
ATOM 969 C CA . GLU A 1 123 ? -23.396 3.526 -28.215 1.00 47.78 123 GLU A CA 1
ATOM 970 C C . GLU A 1 123 ? -23.952 4.097 -29.527 1.00 47.78 123 GLU A C 1
ATOM 972 O O . GLU A 1 123 ? -24.610 5.133 -29.537 1.00 47.78 123 GLU A O 1
ATOM 977 N N . LYS A 1 124 ? -23.741 3.328 -30.605 1.00 43.22 124 LYS A N 1
ATOM 978 C CA . LYS A 1 124 ? -24.373 3.406 -31.937 1.00 43.22 124 LYS A CA 1
ATOM 979 C C . LYS A 1 124 ? -23.689 4.306 -32.967 1.00 43.22 124 LYS A C 1
ATOM 981 O O . LYS A 1 124 ? -24.152 5.386 -33.294 1.00 43.22 124 LYS A O 1
ATOM 986 N N . ASN A 1 125 ? -22.687 3.720 -33.617 1.00 36.53 125 ASN A N 1
ATOM 987 C CA . ASN A 1 125 ? -22.661 3.666 -35.078 1.00 36.53 125 ASN A CA 1
ATOM 988 C C . ASN A 1 125 ? -22.383 2.215 -35.484 1.00 36.53 125 ASN A C 1
ATOM 990 O O . ASN A 1 125 ? -21.249 1.818 -35.734 1.00 36.53 125 ASN A O 1
ATOM 994 N N . ARG A 1 126 ? -23.449 1.407 -35.459 1.00 40.16 126 ARG A N 1
ATOM 995 C CA . ARG A 1 126 ? -23.532 0.198 -36.276 1.00 40.16 126 ARG A CA 1
ATOM 996 C C . ARG A 1 126 ? -23.711 0.703 -37.701 1.00 40.16 126 ARG A C 1
ATOM 998 O O . ARG A 1 126 ? -24.705 1.368 -37.973 1.00 40.16 126 ARG A O 1
ATOM 1005 N N . THR A 1 127 ? -22.730 0.480 -38.561 1.00 38.91 127 THR A N 1
ATOM 1006 C CA . THR A 1 127 ? -22.982 0.530 -39.994 1.00 38.91 127 THR A CA 1
ATOM 1007 C C . THR A 1 127 ? -23.810 -0.700 -40.326 1.00 38.91 127 THR A C 1
ATOM 1009 O O . THR A 1 127 ? -23.412 -1.822 -40.018 1.00 38.91 127 THR A O 1
ATOM 1012 N N . ASP A 1 128 ? -25.008 -0.444 -40.842 1.00 49.16 128 ASP A N 1
ATOM 1013 C CA . ASP A 1 128 ? -25.885 -1.427 -41.458 1.00 49.16 128 ASP A CA 1
ATOM 1014 C C . ASP A 1 128 ? -25.164 -2.001 -42.687 1.00 49.16 128 ASP A C 1
ATOM 1016 O O . ASP A 1 128 ? -25.242 -1.446 -43.781 1.00 49.16 128 ASP A O 1
ATOM 1020 N N . ASP A 1 129 ? -24.406 -3.075 -42.476 1.00 44.38 129 ASP A N 1
ATOM 1021 C CA . ASP A 1 129 ? -23.968 -3.975 -43.534 1.00 44.38 129 ASP A CA 1
ATOM 1022 C C . ASP A 1 129 ? -24.940 -5.160 -43.537 1.00 44.38 129 ASP A C 1
ATOM 1024 O O . ASP A 1 129 ? -25.129 -5.831 -42.522 1.00 44.38 129 ASP A O 1
ATOM 1028 N N . ASP A 1 130 ? -25.608 -5.349 -44.671 1.00 42.91 130 ASP A N 1
ATOM 1029 C CA . ASP A 1 130 ? -26.620 -6.368 -44.931 1.00 42.91 130 ASP A CA 1
ATOM 1030 C C . ASP A 1 130 ? -26.188 -7.771 -44.447 1.00 42.91 130 ASP A C 1
ATOM 1032 O O . ASP A 1 130 ? -25.355 -8.433 -45.070 1.00 42.91 130 ASP A O 1
ATOM 1036 N N . ASP A 1 131 ? -26.799 -8.260 -43.361 1.00 44.19 131 ASP A N 1
ATOM 1037 C CA . ASP A 1 131 ? -26.717 -9.660 -42.926 1.00 44.19 131 ASP A CA 1
ATOM 1038 C C . ASP A 1 131 ? -27.513 -10.547 -43.906 1.00 44.19 131 ASP A C 1
ATOM 1040 O O . ASP A 1 131 ? -28.631 -11.003 -43.635 1.00 44.19 131 ASP A O 1
ATOM 1044 N N . GLU A 1 132 ? -26.942 -10.801 -45.083 1.00 47.88 132 GLU A N 1
ATOM 1045 C CA . GLU A 1 132 ? -27.401 -11.861 -45.973 1.00 47.88 132 GLU A CA 1
ATOM 1046 C C . GLU A 1 132 ? -27.103 -13.210 -45.293 1.00 47.88 132 GLU A C 1
ATOM 1048 O O . GLU A 1 132 ? -25.975 -13.709 -45.281 1.00 47.88 132 GLU A O 1
ATOM 1053 N N . TYR A 1 133 ? -28.128 -13.783 -44.654 1.00 47.03 133 TYR A N 1
ATOM 1054 C CA . TYR A 1 133 ? -28.075 -15.091 -44.004 1.00 47.03 133 TYR A CA 1
ATOM 1055 C C . TYR A 1 133 ? -27.750 -16.183 -45.034 1.00 47.03 133 TYR A C 1
ATOM 1057 O O . TYR A 1 133 ? -28.634 -16.764 -45.667 1.00 47.03 133 TYR A O 1
ATOM 1065 N N . TYR A 1 134 ? -26.462 -16.478 -45.201 1.00 57.59 134 TYR A N 1
ATOM 1066 C CA . TYR A 1 134 ? -26.007 -17.668 -45.905 1.00 57.59 134 TYR A CA 1
ATOM 1067 C C . TYR A 1 134 ? -26.208 -18.878 -44.987 1.00 57.59 134 TYR A C 1
ATOM 1069 O O . TYR A 1 134 ? -25.405 -19.154 -44.093 1.00 57.59 134 TYR A O 1
ATOM 1077 N N . GLU A 1 135 ? -27.292 -19.619 -45.210 1.00 51.09 135 GLU A N 1
ATOM 1078 C CA . GLU A 1 135 ? -27.515 -20.922 -44.588 1.00 51.09 135 GLU A CA 1
ATOM 1079 C C . GLU A 1 135 ? -26.484 -21.923 -45.133 1.00 51.09 135 GLU A C 1
ATOM 1081 O O . GLU A 1 135 ? -26.689 -22.614 -46.135 1.00 51.09 135 GLU A O 1
ATOM 1086 N N . PHE A 1 136 ? -25.313 -21.972 -44.496 1.00 44.47 136 PHE A N 1
ATOM 1087 C CA . PHE A 1 136 ? -24.285 -22.957 -44.797 1.00 44.47 136 PHE A CA 1
ATOM 1088 C C . PHE A 1 136 ? -24.728 -24.305 -44.219 1.00 44.47 136 PHE A C 1
ATOM 1090 O O . PHE A 1 136 ? -24.398 -24.664 -43.089 1.00 44.47 136 PHE A O 1
ATOM 1097 N N . ASN A 1 137 ? -25.507 -25.053 -45.001 1.00 60.47 137 ASN A N 1
ATOM 1098 C CA . ASN A 1 137 ? -25.830 -26.447 -44.720 1.00 60.47 137 ASN A CA 1
ATOM 1099 C C . ASN A 1 137 ? -24.552 -27.293 -44.821 1.00 60.47 137 ASN A C 1
ATOM 1101 O O . ASN A 1 137 ? -24.282 -27.921 -45.845 1.00 60.47 137 ASN A O 1
ATOM 1105 N N . VAL A 1 138 ? -23.750 -27.299 -43.754 1.00 57.84 138 VAL A N 1
ATOM 1106 C CA . VAL A 1 138 ? -22.672 -28.274 -43.572 1.00 57.84 138 VAL A CA 1
ATOM 1107 C C . VAL A 1 138 ? -23.330 -29.602 -43.246 1.00 57.84 138 VAL A C 1
ATOM 1109 O O . VAL A 1 138 ? -24.019 -29.690 -42.226 1.00 57.84 138 VAL A O 1
ATOM 1112 N N . PRO A 1 139 ? -23.125 -30.659 -44.047 1.00 56.03 139 PRO A N 1
ATOM 1113 C CA . PRO A 1 139 ? -23.458 -31.998 -43.601 1.00 56.03 139 PRO A CA 1
ATOM 1114 C C . PRO A 1 139 ? -22.714 -32.246 -42.285 1.00 56.03 139 PRO A C 1
ATOM 1116 O O . PRO A 1 139 ? -21.483 -32.269 -42.274 1.00 56.03 139 PRO A O 1
ATOM 1119 N N . LEU A 1 140 ? -23.443 -32.380 -41.171 1.00 50.91 140 LEU A N 1
ATOM 1120 C CA . LEU A 1 140 ? -22.871 -32.834 -39.908 1.00 50.91 140 LEU A CA 1
ATOM 1121 C C . LEU A 1 140 ? -22.342 -34.255 -40.128 1.00 50.91 140 LEU A C 1
ATOM 1123 O O . LEU A 1 140 ? -23.075 -35.235 -39.977 1.00 50.91 140 LEU A O 1
ATOM 1127 N N . ASP A 1 141 ? -21.065 -34.362 -40.494 1.00 57.19 141 ASP A N 1
ATOM 1128 C CA . ASP A 1 141 ? -20.329 -35.613 -40.408 1.00 57.19 141 ASP A CA 1
ATOM 1129 C C . ASP A 1 141 ? -20.214 -35.961 -38.922 1.00 57.19 141 ASP A C 1
ATOM 1131 O O . ASP A 1 141 ? -19.365 -35.468 -38.177 1.00 57.19 141 ASP A O 1
ATOM 1135 N N . THR A 1 142 ? -21.167 -36.767 -38.470 1.00 58.12 142 THR A N 1
ATOM 1136 C CA . THR A 1 142 ? -21.409 -37.122 -37.069 1.00 58.12 142 THR A CA 1
ATOM 1137 C C . THR A 1 142 ? -20.372 -38.114 -36.529 1.00 58.12 142 THR A C 1
ATOM 1139 O O . THR A 1 142 ? -20.553 -38.649 -35.439 1.00 58.12 142 THR A O 1
ATOM 1142 N N . ASN A 1 143 ? -19.267 -38.334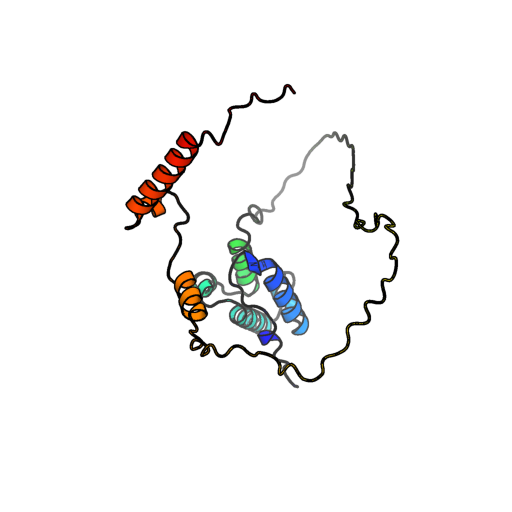 -37.253 1.00 62.84 143 ASN A N 1
ATOM 1143 C CA . ASN A 1 143 ? -18.229 -39.312 -36.924 1.00 62.84 143 ASN A CA 1
ATOM 1144 C C . ASN A 1 143 ? -16.817 -38.739 -36.733 1.00 62.84 143 ASN A C 1
ATOM 1146 O O . ASN A 1 143 ? -15.863 -39.509 -36.607 1.00 62.84 143 ASN A O 1
ATOM 1150 N N . GLN A 1 144 ? -16.636 -37.420 -36.637 1.00 62.53 144 GLN A N 1
ATOM 1151 C CA . GLN A 1 144 ? -15.364 -36.897 -36.135 1.00 62.53 144 GLN A CA 1
ATOM 1152 C C . GLN A 1 144 ? -15.358 -36.918 -34.606 1.00 62.53 144 GLN A C 1
ATOM 1154 O O . GLN A 1 144 ? -15.824 -35.990 -33.945 1.00 62.53 144 GLN A O 1
ATOM 1159 N N . GLU A 1 145 ? -14.801 -37.991 -34.033 1.00 65.50 145 GLU A N 1
ATOM 1160 C CA . GLU A 1 145 ? -14.371 -37.996 -32.636 1.00 65.50 145 GLU A CA 1
ATOM 1161 C C . GLU A 1 145 ? -13.582 -36.711 -32.362 1.00 65.50 145 GLU A C 1
ATOM 1163 O O . GLU A 1 145 ? -12.621 -36.395 -33.071 1.00 65.50 145 GLU A O 1
ATOM 1168 N N . ILE A 1 146 ? -14.004 -35.952 -31.346 1.00 67.12 146 ILE A N 1
ATOM 1169 C CA . ILE A 1 146 ? -13.345 -34.713 -30.931 1.00 67.12 146 ILE A CA 1
ATOM 1170 C C . ILE A 1 146 ? -11.857 -35.026 -30.764 1.00 67.12 146 ILE A C 1
ATOM 1172 O O . ILE A 1 146 ? -11.477 -35.729 -29.824 1.00 67.12 146 ILE A O 1
ATOM 1176 N N . ARG A 1 147 ? -11.009 -34.515 -31.667 1.00 69.62 147 ARG A N 1
ATOM 1177 C CA . ARG A 1 147 ? -9.552 -34.665 -31.580 1.00 69.62 147 ARG A CA 1
ATOM 1178 C C . ARG A 1 147 ? -9.064 -33.918 -30.347 1.00 69.62 147 ARG A C 1
ATOM 1180 O O . ARG A 1 147 ? -8.728 -32.737 -30.401 1.00 69.62 147 ARG A O 1
ATOM 1187 N N . ARG A 1 148 ? -9.067 -34.595 -29.202 1.00 68.00 148 ARG A N 1
ATOM 1188 C CA . ARG A 1 148 ? -8.546 -34.045 -27.955 1.00 68.00 148 ARG A CA 1
ATOM 1189 C C . ARG A 1 148 ? -7.026 -34.085 -27.990 1.00 68.00 148 ARG A C 1
ATOM 1191 O O . ARG A 1 148 ? -6.417 -35.000 -28.538 1.00 68.00 148 ARG A O 1
ATOM 1198 N N . SER A 1 149 ? -6.418 -33.065 -27.393 1.00 78.75 149 SER A N 1
ATOM 1199 C CA . SER A 1 149 ? -4.973 -33.003 -27.188 1.00 78.75 149 SER A CA 1
ATOM 1200 C C . SER A 1 149 ? -4.473 -34.293 -26.527 1.00 78.75 149 SER A C 1
ATOM 1202 O O . SER A 1 149 ? -4.858 -34.592 -25.401 1.00 78.75 149 SER A O 1
ATOM 1204 N N . SER A 1 150 ? -3.563 -35.008 -27.192 1.00 79.00 150 SER A N 1
ATOM 1205 C CA . SER A 1 150 ? -2.802 -36.130 -26.621 1.00 79.00 150 SER A CA 1
ATOM 1206 C C . SER A 1 150 ? -1.565 -35.676 -25.835 1.00 79.00 150 SER A C 1
ATOM 1208 O O . SER A 1 150 ? -0.793 -36.501 -25.342 1.00 79.00 150 SER A O 1
ATOM 1210 N N . ARG A 1 151 ? -1.343 -34.357 -25.725 1.00 82.88 151 ARG A N 1
ATOM 1211 C CA . ARG A 1 151 ? -0.224 -33.796 -24.964 1.00 82.88 151 ARG A CA 1
ATOM 1212 C C . ARG A 1 151 ? -0.434 -34.105 -23.485 1.00 82.88 151 ARG A C 1
ATOM 1214 O O . ARG A 1 151 ? -1.482 -33.778 -22.933 1.00 82.88 151 ARG A O 1
ATOM 1221 N N . GLN A 1 152 ? 0.578 -34.695 -22.852 1.00 81.69 152 GLN A N 1
ATOM 1222 C CA . GLN A 1 152 ? 0.583 -34.886 -21.405 1.00 81.69 152 GLN A CA 1
ATOM 1223 C C . GLN A 1 152 ? 0.524 -33.508 -20.726 1.00 81.69 152 GLN A C 1
ATOM 1225 O O . GLN A 1 152 ? 1.334 -32.637 -21.073 1.00 81.69 152 GLN A O 1
ATOM 1230 N N . PRO A 1 153 ? -0.427 -33.268 -19.806 1.00 79.88 153 PRO A N 1
ATOM 1231 C CA . PRO A 1 153 ? -0.497 -32.004 -19.095 1.00 79.88 153 PRO A CA 1
ATOM 1232 C C . PRO A 1 153 ? 0.797 -31.815 -18.307 1.00 79.88 153 PRO A C 1
ATOM 1234 O O . PRO A 1 153 ? 1.243 -32.712 -17.589 1.00 79.88 153 PRO A O 1
ATOM 1237 N N . LYS A 1 154 ? 1.417 -30.640 -18.448 1.00 80.62 154 LYS A N 1
ATOM 1238 C CA . LYS A 1 154 ? 2.524 -30.273 -17.567 1.00 80.62 154 LYS A CA 1
ATOM 1239 C C . LYS A 1 154 ? 1.987 -30.244 -16.129 1.00 80.62 154 LYS A C 1
ATOM 1241 O O . LYS A 1 154 ? 0.867 -29.764 -15.926 1.00 80.62 154 LYS A O 1
ATOM 1246 N N . PRO A 1 155 ? 2.741 -30.756 -15.142 1.00 81.75 155 PRO A N 1
ATOM 1247 C CA . PRO A 1 155 ? 2.318 -30.689 -13.751 1.00 81.75 155 PRO A CA 1
ATOM 1248 C C . PRO A 1 155 ? 2.058 -29.231 -13.365 1.00 81.75 155 PRO A C 1
ATOM 1250 O O . PRO A 1 155 ? 2.782 -28.331 -13.795 1.00 81.75 155 PRO A O 1
ATOM 1253 N N . LYS A 1 156 ? 1.010 -28.997 -12.568 1.00 77.69 156 LYS A N 1
ATOM 1254 C CA . LYS A 1 156 ? 0.670 -27.658 -12.082 1.00 77.69 156 LYS A CA 1
ATOM 1255 C C . LYS A 1 156 ? 1.792 -27.184 -11.156 1.00 77.69 156 LYS A C 1
ATOM 1257 O O . LYS A 1 156 ? 1.879 -27.618 -10.012 1.00 77.69 156 LYS A O 1
ATOM 1262 N N . GLN A 1 157 ? 2.672 -26.334 -11.671 1.00 76.38 157 GLN A N 1
ATOM 1263 C CA . GLN A 1 157 ? 3.737 -25.709 -10.899 1.00 76.38 157 GLN A CA 1
ATOM 1264 C C . GLN A 1 157 ? 3.195 -24.397 -10.330 1.00 76.38 157 GLN A C 1
ATOM 1266 O O . GLN A 1 157 ? 2.908 -23.467 -11.077 1.00 76.38 157 GLN A O 1
ATOM 1271 N N . MET A 1 158 ? 3.006 -24.336 -9.011 1.00 76.06 158 MET A N 1
ATOM 1272 C CA . MET A 1 158 ? 2.438 -23.169 -8.329 1.00 76.06 158 MET A CA 1
ATOM 1273 C C . MET A 1 158 ? 3.529 -22.114 -8.076 1.00 76.06 158 MET A C 1
ATOM 1275 O O . MET A 1 158 ? 3.880 -21.822 -6.934 1.00 76.06 158 MET A O 1
ATOM 1279 N N . ASN A 1 159 ? 4.111 -21.584 -9.155 1.00 72.50 159 ASN A N 1
ATOM 1280 C CA . ASN A 1 159 ? 5.132 -20.532 -9.080 1.00 72.50 159 ASN A CA 1
ATOM 1281 C C . ASN A 1 159 ? 4.559 -19.214 -8.557 1.00 72.50 159 ASN A C 1
ATOM 1283 O O . ASN A 1 159 ? 5.296 -18.437 -7.964 1.00 72.50 159 ASN A O 1
ATOM 1287 N N . ASP A 1 160 ? 3.251 -19.009 -8.697 1.00 73.19 160 ASP A N 1
ATOM 1288 C CA . ASP A 1 160 ? 2.560 -17.785 -8.290 1.00 73.19 160 ASP A CA 1
ATOM 1289 C C . ASP A 1 160 ? 2.769 -17.475 -6.802 1.00 73.19 160 ASP A C 1
ATOM 1291 O O . ASP A 1 160 ? 2.936 -16.322 -6.422 1.00 73.19 160 ASP A O 1
ATOM 1295 N N . TYR A 1 161 ? 2.848 -18.508 -5.952 1.00 76.06 161 TYR A N 1
ATOM 1296 C CA . TYR A 1 161 ? 3.152 -18.329 -4.531 1.00 76.06 161 TYR A CA 1
ATOM 1297 C C . TYR A 1 161 ? 4.602 -17.885 -4.300 1.00 76.06 161 TYR A C 1
ATOM 1299 O O . TYR A 1 161 ? 4.867 -17.059 -3.433 1.00 76.06 161 TYR A O 1
ATOM 1307 N N . ILE A 1 162 ? 5.546 -18.407 -5.086 1.00 77.81 162 ILE A N 1
ATOM 1308 C CA . ILE A 1 162 ? 6.961 -18.030 -5.002 1.00 77.81 162 ILE A CA 1
ATOM 1309 C C . ILE A 1 162 ? 7.148 -16.593 -5.500 1.00 77.81 162 ILE A C 1
ATOM 1311 O O . ILE A 1 162 ? 7.837 -15.824 -4.839 1.00 77.81 162 ILE A O 1
ATOM 1315 N N . SER A 1 163 ? 6.498 -16.212 -6.603 1.00 77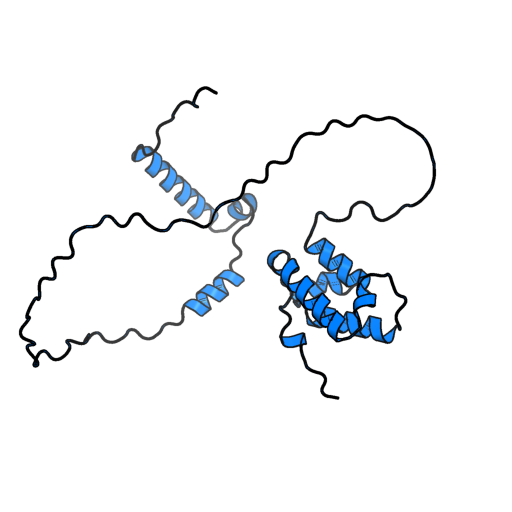.75 163 SER A N 1
ATOM 1316 C CA . SER A 1 163 ? 6.498 -14.838 -7.122 1.00 77.75 163 SER A CA 1
ATOM 1317 C C . SER A 1 163 ? 5.876 -13.849 -6.135 1.00 77.75 163 SER A C 1
ATOM 1319 O O . SER A 1 163 ? 6.480 -12.821 -5.852 1.00 77.75 163 SER A O 1
ATOM 1321 N N . PHE A 1 164 ? 4.737 -14.195 -5.532 1.00 77.75 164 PHE A N 1
ATOM 1322 C CA . PHE A 1 164 ? 4.088 -13.376 -4.505 1.00 77.75 164 PHE A CA 1
ATOM 1323 C C . PHE A 1 164 ? 4.964 -13.180 -3.257 1.00 77.75 164 PHE A C 1
ATOM 1325 O O . PHE A 1 164 ? 5.026 -12.093 -2.686 1.00 77.75 164 PHE A O 1
ATOM 1332 N N . LEU A 1 165 ? 5.662 -14.231 -2.812 1.00 77.38 165 LEU A N 1
ATOM 1333 C CA . LEU A 1 165 ? 6.617 -14.094 -1.713 1.00 77.38 165 LEU A CA 1
ATOM 1334 C C . LEU A 1 165 ? 7.826 -13.256 -2.133 1.00 77.38 165 LEU A C 1
ATOM 1336 O O . LEU A 1 165 ? 8.270 -12.418 -1.356 1.00 77.38 165 LEU A O 1
ATOM 1340 N N . ALA A 1 166 ? 8.346 -13.452 -3.343 1.00 77.31 166 ALA A N 1
ATOM 1341 C CA . ALA A 1 166 ? 9.479 -12.692 -3.852 1.00 77.31 166 ALA A CA 1
ATOM 1342 C C . ALA A 1 166 ? 9.183 -11.186 -3.868 1.00 77.31 166 ALA A C 1
ATOM 1344 O O . ALA A 1 166 ? 9.987 -10.427 -3.352 1.00 77.31 166 ALA A O 1
ATOM 1345 N N . GLU A 1 167 ? 8.007 -10.763 -4.323 1.00 71.81 167 GLU A N 1
ATOM 1346 C CA . GLU A 1 167 ? 7.573 -9.355 -4.310 1.00 71.81 167 GLU A CA 1
ATOM 1347 C C . GLU A 1 167 ? 7.531 -8.751 -2.894 1.00 71.81 167 GLU A C 1
ATOM 1349 O O . GLU A 1 167 ? 7.844 -7.584 -2.682 1.00 71.81 167 GLU A O 1
ATOM 1354 N N . LYS A 1 168 ? 7.221 -9.567 -1.880 1.00 70.19 168 LYS A N 1
ATOM 1355 C CA . LYS A 1 168 ? 7.241 -9.134 -0.476 1.00 70.19 168 LYS A CA 1
ATOM 1356 C C . LYS A 1 168 ? 8.656 -9.002 0.106 1.00 70.19 168 LYS A C 1
ATOM 1358 O O . LYS A 1 168 ? 8.846 -8.257 1.067 1.00 70.19 168 LYS A O 1
ATOM 1363 N N . TYR A 1 169 ? 9.623 -9.768 -0.398 1.00 69.06 169 TYR A N 1
ATOM 1364 C CA . TYR A 1 169 ? 10.978 -9.851 0.168 1.00 69.06 169 TYR A CA 1
ATOM 1365 C C . TYR A 1 169 ? 12.053 -9.164 -0.684 1.00 69.06 169 TYR A C 1
ATOM 1367 O O . TYR A 1 169 ? 13.127 -8.860 -0.168 1.00 69.06 169 TYR A O 1
ATOM 1375 N N . ILE A 1 170 ? 11.779 -8.913 -1.961 1.00 75.06 170 ILE A N 1
ATOM 1376 C CA . ILE A 1 170 ? 12.630 -8.172 -2.886 1.00 75.06 170 ILE A CA 1
ATOM 1377 C C . ILE A 1 170 ? 12.086 -6.749 -2.913 1.00 75.06 170 ILE A C 1
ATOM 1379 O O . ILE A 1 170 ? 11.102 -6.461 -3.584 1.00 75.06 170 ILE A O 1
ATOM 1383 N N . SER A 1 171 ? 12.707 -5.868 -2.132 1.00 73.56 171 SER A N 1
ATOM 1384 C CA . SER A 1 171 ? 12.382 -4.446 -2.178 1.00 73.56 171 SER A CA 1
ATOM 1385 C C . SER A 1 171 ? 12.953 -3.859 -3.462 1.00 73.56 171 SER A C 1
ATOM 1387 O O . SER A 1 171 ? 14.169 -3.863 -3.657 1.00 73.56 171 SER A O 1
ATOM 1389 N N . GLU A 1 172 ? 12.087 -3.353 -4.333 1.00 82.75 172 GLU A N 1
ATOM 1390 C CA . GLU A 1 172 ? 12.521 -2.475 -5.416 1.00 82.75 172 GLU A CA 1
ATOM 1391 C C . GLU A 1 172 ? 13.052 -1.165 -4.813 1.00 82.75 172 GLU A C 1
ATOM 1393 O O . GLU A 1 172 ? 12.470 -0.660 -3.844 1.00 82.75 172 GLU A O 1
ATOM 1398 N N . PRO A 1 173 ? 14.163 -0.616 -5.333 1.00 87.38 173 PRO A N 1
ATOM 1399 C CA . PRO A 1 173 ? 14.709 0.627 -4.813 1.00 87.38 173 PRO A CA 1
ATOM 1400 C C . PRO A 1 173 ? 13.757 1.786 -5.119 1.00 87.38 173 PRO A C 1
ATOM 1402 O O . PRO A 1 173 ? 13.345 1.977 -6.264 1.00 87.38 173 PRO A O 1
ATOM 1405 N N . GLN A 1 174 ? 13.437 2.599 -4.114 1.00 85.25 174 GLN A N 1
ATOM 1406 C CA . GLN A 1 174 ? 12.547 3.754 -4.295 1.00 85.25 174 GLN A CA 1
ATOM 1407 C C . GLN A 1 174 ? 13.292 4.997 -4.782 1.00 85.25 174 GLN A C 1
ATOM 1409 O O . GLN A 1 174 ? 12.679 5.953 -5.259 1.00 85.25 174 GLN A O 1
ATOM 1414 N N . THR A 1 175 ? 14.621 5.003 -4.661 1.00 91.94 175 THR A N 1
ATOM 1415 C CA . THR A 1 175 ? 15.460 6.132 -5.065 1.00 91.94 175 THR A CA 1
ATOM 1416 C C . THR A 1 175 ? 16.579 5.701 -6.004 1.00 91.94 175 THR A C 1
ATOM 1418 O O . THR A 1 175 ? 17.068 4.573 -5.965 1.00 91.94 175 THR A O 1
ATOM 1421 N N . VAL A 1 176 ? 17.040 6.639 -6.835 1.00 88.81 176 VAL A N 1
ATOM 1422 C CA . VAL A 1 176 ? 18.162 6.401 -7.757 1.00 88.81 176 VAL A CA 1
ATOM 1423 C C . VAL A 1 176 ? 19.443 6.045 -6.996 1.00 88.81 176 VAL A C 1
ATOM 1425 O O . VAL A 1 176 ? 20.223 5.219 -7.456 1.00 88.81 176 VAL A O 1
ATOM 1428 N N . GLN A 1 177 ? 19.664 6.642 -5.823 1.00 90.62 177 GLN A N 1
ATOM 1429 C CA . GLN A 1 177 ? 20.846 6.362 -5.004 1.00 90.62 177 GLN A CA 1
ATOM 1430 C C . GLN A 1 177 ? 20.833 4.923 -4.481 1.00 90.62 177 GLN A C 1
ATOM 1432 O O . GLN A 1 177 ? 21.807 4.204 -4.668 1.00 90.62 177 GLN A O 1
ATOM 1437 N N . GLU A 1 178 ? 19.703 4.473 -3.939 1.00 90.44 178 GLU A N 1
ATOM 1438 C CA . GLU A 1 178 ? 19.508 3.087 -3.500 1.00 90.44 178 GLU A CA 1
ATOM 1439 C C . GLU A 1 178 ? 19.703 2.097 -4.657 1.00 90.44 178 GLU A C 1
ATOM 1441 O O . GLU A 1 178 ? 20.380 1.075 -4.522 1.00 90.44 178 GLU A O 1
ATOM 1446 N N . ALA A 1 179 ? 19.197 2.446 -5.843 1.00 88.25 179 ALA A N 1
ATOM 1447 C CA . ALA A 1 179 ? 19.389 1.638 -7.035 1.00 88.25 179 ALA A CA 1
ATOM 1448 C C . ALA A 1 179 ? 20.873 1.510 -7.434 1.00 88.25 179 ALA A C 1
ATOM 1450 O O . ALA A 1 179 ? 21.322 0.437 -7.845 1.00 88.25 179 ALA A O 1
ATOM 1451 N N . LEU A 1 180 ? 21.652 2.584 -7.279 1.00 89.50 180 LEU A N 1
ATOM 1452 C CA . LEU A 1 180 ? 23.091 2.628 -7.565 1.00 89.50 180 LEU A CA 1
ATOM 1453 C C . LEU A 1 180 ? 23.962 1.997 -6.469 1.00 89.50 180 LEU A C 1
ATOM 1455 O O . LEU A 1 180 ? 25.142 1.734 -6.706 1.00 89.50 180 LEU A O 1
ATOM 1459 N N . GLU A 1 181 ? 23.419 1.752 -5.283 1.00 91.00 181 GLU A N 1
ATOM 1460 C CA . GLU A 1 181 ? 24.095 1.018 -4.209 1.00 91.00 181 GLU A CA 1
ATOM 1461 C C . GLU A 1 181 ? 23.825 -0.492 -4.278 1.00 91.00 181 GLU A C 1
ATOM 1463 O O . GLU A 1 181 ? 24.553 -1.283 -3.674 1.00 91.00 181 GLU A O 1
ATOM 1468 N N . SER A 1 182 ? 22.835 -0.905 -5.074 1.00 88.94 182 SER A N 1
ATOM 1469 C CA . SER A 1 182 ? 22.476 -2.307 -5.268 1.00 88.94 182 SER A CA 1
ATOM 1470 C C . SER A 1 182 ? 23.608 -3.137 -5.911 1.00 88.94 182 SER A C 1
ATOM 1472 O O . SER A 1 182 ? 24.405 -2.624 -6.708 1.00 88.94 182 SER A O 1
ATOM 1474 N N . PRO A 1 183 ? 23.683 -4.453 -5.621 1.00 90.19 183 PRO A N 1
ATOM 1475 C CA . PRO A 1 183 ? 24.669 -5.345 -6.237 1.00 90.19 183 PRO A CA 1
ATOM 1476 C C . PRO A 1 183 ? 24.448 -5.526 -7.747 1.00 90.19 183 PRO A C 1
ATOM 1478 O O . PRO A 1 183 ? 25.389 -5.844 -8.471 1.00 90.19 183 PRO A O 1
ATOM 1481 N N . ASP A 1 184 ? 23.226 -5.297 -8.233 1.00 88.81 184 ASP A N 1
ATOM 1482 C CA . ASP A 1 184 ? 22.856 -5.444 -9.643 1.00 88.81 184 ASP A CA 1
ATOM 1483 C C . ASP A 1 184 ? 22.948 -4.131 -10.444 1.00 88.81 184 ASP A C 1
ATOM 1485 O O . ASP A 1 184 ? 22.653 -4.123 -11.643 1.00 88.81 184 ASP A O 1
ATOM 1489 N N . LYS A 1 185 ? 23.434 -3.037 -9.838 1.00 92.50 185 LYS A N 1
ATOM 1490 C CA . LYS A 1 185 ? 23.544 -1.711 -10.476 1.00 92.50 185 LYS A CA 1
ATOM 1491 C C . LYS A 1 185 ? 24.204 -1.736 -11.854 1.00 92.50 185 LYS A C 1
ATOM 1493 O O . LYS A 1 185 ? 23.784 -1.028 -12.763 1.00 92.50 185 LYS A O 1
ATOM 1498 N N . GLU A 1 186 ? 25.242 -2.554 -12.028 1.00 94.00 186 GLU A N 1
ATOM 1499 C CA . GLU A 1 186 ? 26.005 -2.613 -13.276 1.00 94.00 186 GLU A CA 1
ATOM 1500 C C . GLU A 1 186 ? 25.166 -3.209 -14.403 1.00 94.00 186 GLU A C 1
ATOM 1502 O O . GLU A 1 186 ? 25.212 -2.719 -15.532 1.00 94.00 186 GLU A O 1
ATOM 1507 N N . LYS A 1 187 ? 24.337 -4.214 -14.088 1.00 93.44 187 LYS A N 1
ATOM 1508 C CA . LYS A 1 187 ? 23.407 -4.808 -15.052 1.00 93.44 187 LYS A CA 1
ATOM 1509 C C . LYS A 1 187 ? 22.347 -3.802 -15.468 1.00 93.44 187 LYS A C 1
ATOM 1511 O O . LYS A 1 187 ? 22.040 -3.720 -16.655 1.00 93.44 187 LYS A O 1
ATOM 1516 N N . TRP A 1 188 ? 21.817 -3.022 -14.528 1.00 90.62 188 TRP A N 1
ATOM 1517 C CA . TRP A 1 188 ? 20.833 -1.983 -14.838 1.00 90.62 188 TRP A CA 1
ATOM 1518 C C . TRP A 1 188 ? 21.430 -0.889 -15.713 1.00 90.62 188 TRP A C 1
ATOM 1520 O O . TRP A 1 188 ? 20.878 -0.587 -16.766 1.00 90.62 188 TRP A O 1
ATOM 1530 N N . ILE A 1 189 ? 22.610 -0.377 -15.354 1.00 93.62 189 ILE A N 1
ATOM 1531 C CA . ILE A 1 189 ? 23.320 0.621 -16.163 1.00 93.62 189 ILE A CA 1
ATOM 1532 C C . ILE A 1 189 ? 23.612 0.073 -17.564 1.00 93.62 189 ILE A C 1
ATOM 1534 O O . ILE A 1 189 ? 23.414 0.780 -18.550 1.00 93.62 189 ILE A O 1
ATOM 1538 N N . SER A 1 190 ? 24.072 -1.176 -17.671 1.00 95.56 190 SER A N 1
ATOM 1539 C CA . SER A 1 190 ? 24.336 -1.807 -18.966 1.00 95.56 190 SER A CA 1
ATOM 1540 C C . SER A 1 190 ? 23.065 -1.977 -19.797 1.00 95.56 190 SER A C 1
ATOM 1542 O O . SER A 1 190 ? 23.111 -1.765 -21.004 1.00 95.56 190 SER A O 1
ATOM 1544 N N . SER A 1 191 ? 21.947 -2.349 -19.170 1.00 95.88 191 SER A N 1
ATOM 1545 C CA . SER A 1 191 ? 20.666 -2.556 -19.857 1.00 95.88 191 SER A CA 1
ATOM 1546 C C . SER A 1 191 ? 20.102 -1.235 -20.378 1.00 95.88 191 SER A C 1
ATOM 1548 O O . SER A 1 191 ? 19.762 -1.145 -21.552 1.00 95.88 191 SER A O 1
ATOM 1550 N N . ILE A 1 192 ? 20.113 -0.187 -19.545 1.00 94.38 192 ILE A N 1
ATOM 1551 C CA . ILE A 1 192 ? 19.669 1.165 -19.919 1.00 94.38 192 ILE A CA 1
ATOM 1552 C C . ILE A 1 192 ? 20.510 1.709 -21.078 1.00 94.38 192 ILE A C 1
ATOM 1554 O O . ILE A 1 192 ? 19.974 2.290 -22.018 1.00 94.38 192 ILE A O 1
ATOM 1558 N N . LYS A 1 193 ? 21.833 1.505 -21.037 1.00 96.69 193 LYS A N 1
ATOM 1559 C CA . LYS A 1 193 ? 22.724 1.918 -22.129 1.00 96.69 193 LYS A CA 1
ATOM 1560 C C . LYS A 1 193 ? 22.434 1.163 -23.421 1.00 96.69 193 LYS A C 1
ATOM 1562 O O . LYS A 1 193 ? 22.304 1.795 -24.456 1.00 96.69 193 LYS A O 1
ATOM 1567 N N . ALA A 1 194 ? 22.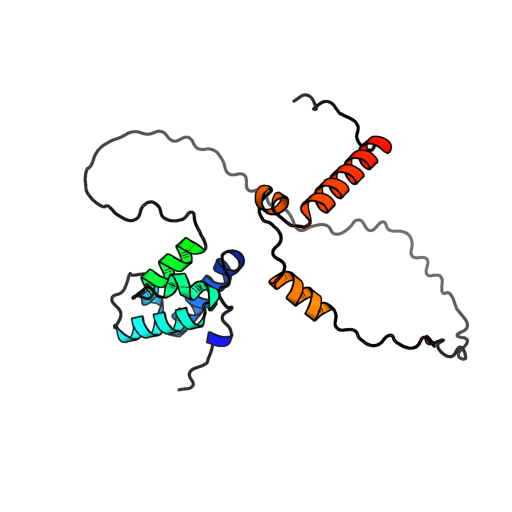291 -0.160 -23.356 1.00 96.69 194 ALA A N 1
ATOM 1568 C CA . ALA A 1 194 ? 21.998 -0.968 -24.536 1.00 96.69 194 ALA A CA 1
ATOM 1569 C C . ALA A 1 194 ? 20.662 -0.574 -25.191 1.00 96.69 194 ALA A C 1
ATOM 1571 O O . ALA A 1 194 ? 20.571 -0.503 -26.414 1.00 96.69 194 ALA A O 1
ATOM 1572 N N . GLU A 1 195 ? 19.640 -0.284 -24.385 1.00 95.31 195 GLU A N 1
ATOM 1573 C CA . GLU A 1 195 ? 18.355 0.214 -24.876 1.00 95.31 195 GLU A CA 1
ATOM 1574 C C . GLU A 1 195 ? 18.496 1.598 -25.522 1.00 95.31 195 GLU A C 1
ATOM 1576 O O . GLU A 1 195 ? 18.060 1.793 -26.656 1.00 95.31 195 GLU A O 1
ATOM 1581 N N . HIS A 1 196 ? 19.163 2.535 -24.845 1.00 94.75 196 HIS A N 1
ATOM 1582 C CA . HIS A 1 196 ? 19.443 3.868 -25.378 1.00 94.75 196 HIS A CA 1
ATOM 1583 C C . HIS A 1 196 ? 20.199 3.809 -26.715 1.00 94.75 196 HIS A C 1
ATOM 1585 O O . HIS A 1 196 ? 19.834 4.496 -27.669 1.00 94.75 196 HIS A O 1
ATOM 1591 N N . ASP A 1 197 ? 21.214 2.955 -26.812 1.00 95.38 197 ASP A N 1
ATOM 1592 C CA . ASP A 1 197 ? 22.002 2.786 -28.031 1.00 95.38 197 ASP A CA 1
ATOM 1593 C C . ASP A 1 197 ? 21.159 2.170 -29.159 1.00 95.38 197 ASP A C 1
ATOM 1595 O O . ASP A 1 197 ? 21.245 2.619 -30.301 1.00 95.38 197 ASP A O 1
ATOM 1599 N N . SER A 1 198 ? 20.270 1.221 -28.843 1.00 95.19 198 SER A N 1
ATOM 1600 C CA . SER A 1 198 ? 19.330 0.654 -29.819 1.00 95.19 198 SER A CA 1
ATOM 1601 C C . SER A 1 198 ? 18.320 1.687 -30.331 1.00 95.19 198 SER A C 1
ATOM 1603 O O . SER A 1 198 ? 17.974 1.693 -31.513 1.00 95.19 198 SER A O 1
ATOM 1605 N N . ILE A 1 199 ? 17.858 2.588 -29.463 1.00 92.25 199 ILE A N 1
ATOM 1606 C CA . ILE A 1 199 ? 16.963 3.693 -29.828 1.00 92.25 199 ILE A CA 1
ATOM 1607 C C . ILE A 1 199 ? 17.660 4.652 -30.803 1.00 92.25 199 ILE A C 1
ATOM 1609 O O . ILE A 1 199 ? 17.059 5.058 -31.802 1.00 92.25 199 ILE A O 1
ATOM 1613 N N . LEU A 1 200 ? 18.931 4.976 -30.545 1.00 89.88 200 LEU A N 1
ATOM 1614 C CA . LEU A 1 200 ? 19.737 5.810 -31.435 1.00 89.88 200 LEU A CA 1
ATOM 1615 C C . LEU A 1 200 ? 20.007 5.124 -32.779 1.00 89.88 200 LEU A C 1
ATOM 1617 O O . LEU A 1 200 ? 19.861 5.757 -33.822 1.00 89.88 200 LEU A O 1
ATOM 1621 N N . GLU A 1 201 ? 20.363 3.838 -32.771 1.00 93.00 201 GLU A N 1
ATOM 1622 C CA . GLU A 1 201 ? 20.637 3.068 -33.991 1.00 93.00 201 GLU A CA 1
ATOM 1623 C C . GLU A 1 201 ? 19.401 2.973 -34.895 1.00 93.00 201 GLU A C 1
ATOM 1625 O O . GLU A 1 201 ? 19.490 3.147 -36.112 1.00 93.00 201 GLU A O 1
ATOM 1630 N N . ASN A 1 202 ? 18.229 2.769 -34.292 1.00 93.62 202 ASN A N 1
ATOM 1631 C CA . ASN A 1 202 ? 16.972 2.647 -35.019 1.00 93.62 202 ASN A CA 1
ATOM 1632 C C . ASN A 1 202 ? 16.369 3.999 -35.446 1.00 93.62 202 ASN A C 1
ATOM 1634 O O . ASN A 1 202 ? 15.325 3.998 -36.098 1.00 93.62 202 ASN A O 1
ATOM 1638 N N . ASN A 1 203 ? 16.993 5.137 -35.101 1.00 87.44 203 ASN A N 1
ATOM 1639 C CA . ASN A 1 203 ? 16.484 6.493 -35.360 1.00 87.44 203 ASN A CA 1
ATOM 1640 C C . ASN A 1 203 ? 14.986 6.641 -35.021 1.00 87.44 203 ASN A C 1
ATOM 1642 O O . ASN A 1 203 ? 14.213 7.214 -35.789 1.00 87.44 203 ASN A O 1
ATOM 1646 N N . THR A 1 204 ? 14.550 6.083 -33.887 1.00 86.50 204 THR A N 1
ATOM 1647 C CA . THR A 1 204 ? 13.118 5.976 -33.549 1.00 86.50 204 THR A CA 1
ATOM 1648 C C . THR A 1 204 ? 12.470 7.293 -33.134 1.00 86.50 204 THR A C 1
ATOM 1650 O O . THR A 1 204 ? 11.246 7.355 -33.037 1.00 86.50 204 THR A O 1
ATOM 1653 N N . TRP A 1 205 ? 13.257 8.349 -32.917 1.00 83.94 205 TRP A N 1
ATOM 1654 C CA . TRP A 1 205 ? 12.764 9.658 -32.497 1.00 83.94 205 TRP A CA 1
ATOM 1655 C C . TRP A 1 205 ? 13.337 10.770 -33.370 1.00 83.94 205 TRP A C 1
ATOM 1657 O O . TRP A 1 205 ? 14.533 10.802 -33.653 1.00 83.94 205 TRP A O 1
ATOM 1667 N N . GLU A 1 206 ? 12.481 11.719 -33.740 1.00 85.44 206 GLU A N 1
ATOM 1668 C CA . GLU A 1 206 ? 12.860 12.955 -34.420 1.00 85.44 206 GLU A CA 1
ATOM 1669 C C . GLU A 1 206 ? 12.592 14.146 -33.491 1.00 85.44 206 GLU A C 1
ATOM 1671 O O . GLU A 1 206 ? 11.551 14.230 -32.835 1.00 85.44 206 GLU A O 1
ATOM 1676 N N . LEU A 1 207 ? 13.542 15.078 -33.420 1.00 87.44 207 LEU A N 1
ATOM 1677 C CA . LEU A 1 207 ? 13.379 16.317 -32.665 1.00 87.44 207 LEU A CA 1
ATOM 1678 C C . LEU A 1 207 ? 12.435 17.257 -33.420 1.00 87.44 207 LEU A C 1
ATOM 1680 O O . LEU A 1 207 ? 12.820 17.885 -34.405 1.00 87.44 207 LEU A O 1
ATOM 1684 N N . VAL A 1 208 ? 11.203 17.378 -32.931 1.00 91.25 208 VAL A N 1
ATOM 1685 C CA . VAL A 1 208 ? 10.194 18.288 -33.485 1.00 91.25 208 VAL A CA 1
ATOM 1686 C C . VAL A 1 208 ? 10.189 19.600 -32.701 1.00 91.25 208 VAL A C 1
ATOM 1688 O O . VAL A 1 208 ? 10.251 19.618 -31.472 1.00 91.25 208 VAL A O 1
ATOM 1691 N N . ASN A 1 209 ? 10.102 20.722 -33.416 1.00 91.44 209 ASN A N 1
ATOM 1692 C CA . ASN A 1 209 ? 9.991 22.038 -32.792 1.00 91.44 209 ASN A CA 1
ATOM 1693 C C . ASN A 1 209 ? 8.648 22.186 -32.070 1.00 91.44 209 ASN A C 1
ATOM 1695 O O . ASN A 1 209 ? 7.611 21.782 -32.599 1.00 91.44 209 ASN A O 1
ATOM 1699 N N . LEU A 1 210 ? 8.658 22.826 -30.895 1.00 90.75 210 LEU A N 1
ATOM 1700 C CA . LEU A 1 210 ? 7.420 23.108 -30.174 1.00 90.75 210 LEU A CA 1
ATOM 1701 C C . LEU A 1 210 ? 6.478 23.940 -31.065 1.00 90.75 210 LEU A C 1
ATOM 1703 O O . LEU A 1 210 ? 6.928 24.909 -31.692 1.00 90.75 210 LEU A O 1
ATOM 1707 N N . PRO A 1 211 ? 5.181 23.588 -31.130 1.00 89.56 211 PRO A N 1
ATOM 1708 C CA . PRO A 1 211 ? 4.210 24.364 -31.884 1.00 89.56 211 PRO A CA 1
ATOM 1709 C C . PRO A 1 211 ? 4.143 25.792 -31.333 1.00 89.56 211 PRO A C 1
ATOM 1711 O O . PRO A 1 211 ? 4.277 26.022 -30.128 1.00 89.56 211 PRO A O 1
ATOM 1714 N N . ARG A 1 212 ? 3.959 26.770 -32.227 1.00 82.12 212 ARG A N 1
ATOM 1715 C CA . ARG A 1 212 ? 3.789 28.169 -31.815 1.00 82.12 212 ARG A CA 1
ATOM 1716 C C . ARG A 1 212 ? 2.485 28.297 -31.028 1.00 82.12 212 ARG A C 1
ATOM 1718 O O . ARG A 1 212 ? 1.450 27.827 -31.493 1.00 82.12 212 ARG A O 1
ATOM 1725 N N . ARG A 1 213 ? 2.582 28.908 -29.849 1.00 72.62 213 ARG A N 1
ATOM 1726 C CA . ARG A 1 213 ? 1.449 29.281 -29.001 1.00 72.62 213 ARG A CA 1
ATOM 1727 C C . ARG A 1 213 ? 0.714 30.488 -29.573 1.00 72.62 213 ARG A C 1
ATOM 1729 O O . ARG A 1 213 ? 1.402 31.347 -30.172 1.00 72.62 213 ARG A O 1
#

Foldseek 3Di:
DDPPPCLVVQAADPALVCCVVNVVSLCVVCVVVVLNCQQVVPDPDDPVSQVVSQVSVVSRYDPVCCVQQVPDDTNNVSNVSRCCRNPVPPDDDDDDDDDDDDDDDDDDDDDDDDDDDDDDDDDDDPDPDDPPDDPPPDPPPVPPDPPDDPDDDDPPDPCVVVVVVCPVVPDDDPDPVSCCVDPCNVVVVVVVVVVVVVCVVVVVDDDDDDDDD